Protein AF-A0A2C8F6G9-F1 (afdb_monomer)

Sequence (271 aa):
MKKKIKINEATKGAGEKVFKISFPKELKDNFKSVFKSARWNGYEKVWEVGPRSGKKAEQWREAVISTGIMEKMAAAEEADIEAAEAEKIVSELNSLVTDYDRKIADAENAKREAERLAEQMRDDKEKFKKMAAILVAAEDALAVAVAESEQAKAESAAEENKIADLFGMYVDVDAVESAIDDMINAMPNKWGKGGDKGKFDEAKSVIRAEREKLNRAGLDSWGLTDAAYANYNRPDRDIQALRRATQNTRLFDLYRVEWNADTEEYDRVYE

Secondary structure (DSSP, 8-state):
-----EEEEEEETTTEEEEEEE--GGGHHHHHHH-TT-EEETTTTEEEE-GGGHHHHHHHHHHHHHTTHHHHHHHHHHHHHHHHHHHHHHHHHHHHHHHHHHHHHHHHHHHHHHHHHHHHHHHHHHHHHHHHHHHHHHHHHHHHHHHHHHHHHHHHHHHHHHHHHHHHTTS-HHHHHHHHHHHHHHSPPTTS-S--HHHHHHHHHHHHHHHHHHHHTTEEEHHHHHHHH--TT-HHHHHHHHHHHHHSSGGG-EEEEEEETTTTEEEE---

Organism: NCBI:txid57320

Mean predicted aligned error: 13.73 Å

Solvent-accessible surface area (backbone atoms only — not comparable to full-atom values): 14750 Å² total; per-residue (Å²): 129,89,81,55,80,44,80,43,85,44,71,50,84,96,70,43,49,32,34,38,36,35,61,58,75,88,49,47,65,65,49,43,72,76,39,76,80,50,41,82,38,80,88,81,65,28,36,37,33,58,63,86,41,55,69,57,52,51,51,49,52,49,54,47,56,73,68,43,54,64,57,53,54,50,52,50,54,48,50,53,50,52,51,53,50,50,53,49,52,50,52,52,50,52,53,51,51,55,53,50,55,49,52,49,52,54,51,53,51,52,48,53,51,52,53,52,52,54,50,50,53,50,54,50,51,56,52,50,53,53,51,52,54,53,50,53,55,49,53,54,51,47,55,49,53,51,52,53,51,52,49,51,51,53,52,49,54,54,49,52,50,52,52,50,53,59,48,50,75,54,27,63,58,69,61,40,53,52,22,50,52,42,30,56,66,19,31,31,47,101,83,72,55,84,43,37,67,68,55,25,55,53,23,39,48,52,37,43,53,37,43,49,48,30,42,75,72,35,30,44,29,56,18,45,48,55,47,53,66,52,49,69,93,38,46,90,61,34,46,61,51,44,52,40,20,72,74,64,59,25,51,72,44,66,45,49,33,44,82,36,84,89,77,76,43,73,44,76,61,88,129

pLDDT: mean 89.16, std 7.98, range [45.44, 97.5]

Foldseek 3Di:
DQFAWDWDWDADPPRFIKIWIDGDPVCVVVVCVQQVPWDQDPVVRTIIGGPVCPVVSVVSRVVVVVVCVSVVVVVVVVVVVVVVVVVVVVVVVVVVVVVVVVVVVVVVVVVVVVVVVVVVVVVVVVVVVVVVVVVVVVVVVVVVVVVVVVVVVVVVVVVVVVLVVVLCVQAVPVLLLVLLVQLLQQAAPPVRPDHNVPSNVVSLVNLVVSQVSQVVVQKGFPLSVLSNPADSPCSVPNSVSSVCSPPVCSVSRMFGWDQDPVVRDTHGDDD

Structure (mmCIF, N/CA/C/O backbone):
data_AF-A0A2C8F6G9-F1
#
_entry.id   AF-A0A2C8F6G9-F1
#
loop_
_atom_site.group_PDB
_atom_site.id
_atom_site.type_symbol
_atom_site.label_atom_id
_atom_site.label_alt_id
_atom_site.label_comp_id
_atom_site.label_asym_id
_atom_site.label_entity_id
_atom_site.label_seq_id
_atom_site.pdbx_PDB_ins_code
_atom_site.Cartn_x
_atom_site.Cartn_y
_atom_site.Cartn_z
_atom_site.occupancy
_atom_site.B_iso_or_equiv
_atom_site.auth_seq_id
_atom_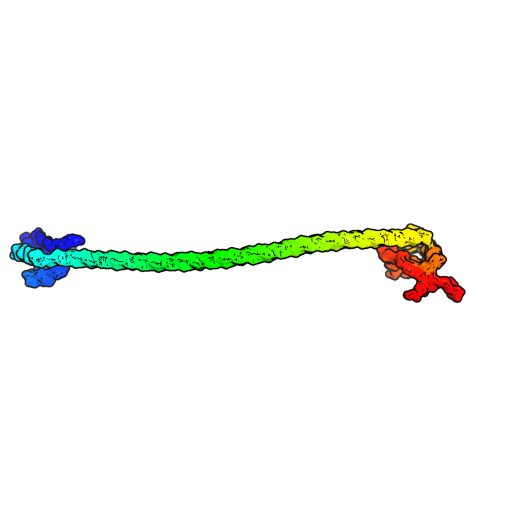site.auth_comp_id
_atom_site.auth_asym_id
_atom_site.auth_atom_id
_atom_site.pdbx_PDB_model_num
ATOM 1 N N . MET A 1 1 ? -35.828 -10.101 63.797 1.00 45.44 1 MET A N 1
ATOM 2 C CA . MET A 1 1 ? -36.175 -11.145 64.806 1.00 45.44 1 MET A CA 1
ATOM 3 C C . MET A 1 1 ? -37.213 -10.563 65.757 1.00 45.44 1 MET A C 1
ATOM 5 O O . MET A 1 1 ? -36.981 -9.468 66.239 1.00 45.44 1 MET A O 1
ATOM 9 N N . LYS A 1 2 ? -38.333 -11.241 66.059 1.00 52.44 2 LYS A N 1
ATOM 10 C CA . LYS A 1 2 ? -39.338 -10.684 66.991 1.00 52.44 2 LYS A CA 1
ATOM 11 C C . LYS A 1 2 ? -38.711 -10.470 68.376 1.00 52.44 2 LYS A C 1
ATOM 13 O O . LYS A 1 2 ? -38.484 -11.445 69.098 1.00 52.44 2 LYS A O 1
ATOM 18 N N . LYS A 1 3 ? -38.436 -9.210 68.735 1.00 67.25 3 LYS A N 1
ATOM 19 C CA . LYS A 1 3 ? -38.050 -8.795 70.087 1.00 67.25 3 LYS A CA 1
ATOM 20 C C . LYS A 1 3 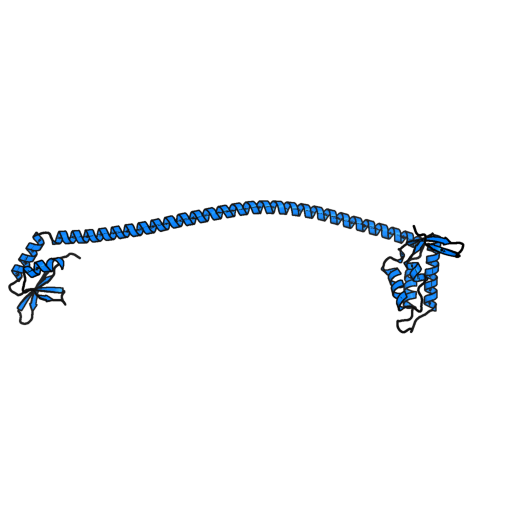? -39.181 -9.249 71.019 1.00 67.25 3 LYS A C 1
ATOM 22 O O . LYS A 1 3 ? -40.308 -8.786 70.907 1.00 67.25 3 LYS A O 1
ATOM 27 N N . LYS A 1 4 ? -38.924 -10.240 71.874 1.00 82.88 4 LYS A N 1
ATOM 28 C CA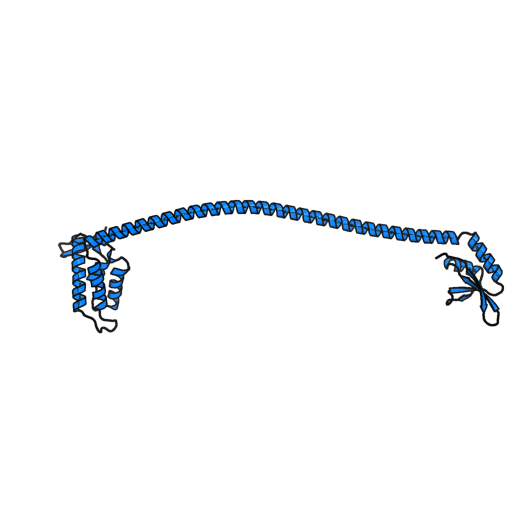 . LYS A 1 4 ? -39.897 -10.777 72.840 1.00 82.88 4 LYS A CA 1
ATOM 29 C C . LYS A 1 4 ? -39.252 -10.814 74.211 1.00 82.88 4 LYS A C 1
ATOM 31 O O . LYS A 1 4 ? -38.093 -11.206 74.326 1.00 82.88 4 LYS A O 1
ATOM 36 N N . ILE A 1 5 ? -40.021 -10.466 75.236 1.00 88.31 5 ILE A N 1
ATOM 37 C CA . ILE A 1 5 ? -39.623 -10.694 76.622 1.00 88.31 5 ILE A CA 1
ATOM 38 C C . ILE A 1 5 ? -39.898 -12.165 76.940 1.00 88.31 5 ILE A C 1
ATOM 40 O O . ILE A 1 5 ? -41.051 -12.597 76.954 1.00 88.31 5 ILE A O 1
ATOM 44 N N . LYS A 1 6 ? -38.844 -12.947 77.165 1.00 90.81 6 LYS A N 1
ATOM 45 C CA . LYS A 1 6 ? -38.934 -14.356 77.570 1.00 90.81 6 LYS A CA 1
ATOM 46 C C . LYS A 1 6 ? -38.577 -14.469 79.044 1.00 90.81 6 LYS A C 1
ATOM 48 O O . LYS A 1 6 ? -37.553 -13.929 79.449 1.00 90.81 6 LYS A O 1
ATOM 53 N N . ILE A 1 7 ? -39.398 -15.175 79.815 1.00 90.19 7 ILE A N 1
ATOM 54 C CA . ILE A 1 7 ? -39.146 -15.499 81.223 1.00 90.19 7 ILE A CA 1
ATOM 55 C C . ILE A 1 7 ? -39.177 -17.019 81.326 1.00 90.19 7 ILE A C 1
ATOM 57 O O . ILE A 1 7 ? -40.205 -17.620 81.034 1.00 90.19 7 ILE A O 1
ATOM 61 N N . ASN A 1 8 ? -38.063 -17.620 81.729 1.00 90.56 8 ASN A N 1
ATOM 62 C CA . ASN A 1 8 ? -37.945 -19.057 81.940 1.00 90.56 8 ASN A CA 1
ATOM 63 C C . ASN A 1 8 ? -37.549 -19.317 83.393 1.00 90.56 8 ASN A C 1
ATOM 65 O O . ASN A 1 8 ? -36.595 -18.720 83.894 1.00 90.56 8 ASN A O 1
ATOM 69 N N . GLU A 1 9 ? -38.259 -20.213 84.068 1.00 87.56 9 GLU A N 1
ATOM 70 C CA . GLU A 1 9 ? -37.834 -20.724 85.369 1.00 87.56 9 GLU A CA 1
ATOM 71 C C . GLU A 1 9 ? -36.719 -21.758 85.162 1.00 87.56 9 GLU A C 1
ATOM 73 O O . GLU A 1 9 ? -36.798 -22.616 84.285 1.00 87.56 9 GLU A O 1
ATOM 78 N N . ALA A 1 10 ? -35.657 -21.652 85.949 1.00 85.56 10 ALA A N 1
ATOM 79 C CA . ALA A 1 10 ? -34.534 -22.573 85.952 1.00 85.56 10 ALA A CA 1
ATOM 80 C C . ALA A 1 10 ? -34.107 -22.860 87.394 1.00 85.56 10 ALA A C 1
ATOM 82 O O . ALA A 1 10 ? -34.435 -22.121 88.319 1.00 85.56 10 ALA A O 1
ATOM 83 N N . THR A 1 11 ? -33.341 -23.922 87.595 1.00 80.31 11 THR A N 1
ATOM 84 C CA . THR A 1 11 ? -32.750 -24.271 88.891 1.00 80.31 11 THR A CA 1
ATOM 85 C C . THR A 1 11 ? -31.239 -24.096 88.833 1.00 80.31 11 THR A C 1
ATOM 87 O O . THR A 1 11 ? -30.593 -24.458 87.849 1.00 80.31 11 THR A O 1
ATOM 90 N N . LYS A 1 12 ? -30.665 -23.504 89.883 1.00 72.00 12 LYS A N 1
ATOM 91 C CA . LYS A 1 12 ? -29.232 -23.232 90.012 1.00 72.00 12 LYS A CA 1
ATOM 92 C C . LYS A 1 12 ? -28.690 -23.949 91.249 1.00 72.00 12 LYS A C 1
ATOM 94 O O . LYS A 1 12 ? -29.192 -23.745 92.350 1.00 72.00 12 LYS A O 1
ATOM 99 N N . GLY A 1 13 ? -27.657 -24.777 91.077 1.00 72.00 13 GLY A N 1
ATOM 100 C CA . GLY A 1 13 ? -26.986 -25.462 92.190 1.00 72.00 13 GLY A CA 1
ATOM 101 C C . GLY A 1 13 ? -27.928 -26.339 93.026 1.00 72.00 13 GLY A C 1
ATOM 102 O O . GLY A 1 13 ? -28.688 -27.120 92.463 1.00 72.00 13 GLY A O 1
ATOM 103 N N . ALA A 1 14 ? -27.876 -26.203 94.358 1.00 59.12 14 ALA A N 1
ATOM 104 C CA . ALA A 1 14 ? -28.568 -27.013 95.375 1.00 59.12 14 ALA A CA 1
ATOM 105 C C . ALA A 1 14 ? -30.117 -26.890 95.397 1.00 59.12 14 ALA A C 1
ATOM 107 O O . ALA A 1 14 ? -30.731 -26.870 96.460 1.00 59.12 14 ALA A O 1
ATOM 108 N N . GLY A 1 15 ? -30.759 -26.788 94.230 1.00 70.81 15 GLY A N 1
ATOM 109 C CA . GLY A 1 15 ? -32.213 -26.706 94.076 1.00 70.81 15 GLY A CA 1
ATOM 110 C C . GLY A 1 15 ? -32.795 -25.292 94.161 1.00 70.81 15 GLY A C 1
ATOM 111 O O . GLY A 1 15 ? -34.015 -25.147 94.228 1.00 70.81 15 GLY A O 1
ATOM 112 N N . GLU A 1 16 ? -31.971 -24.239 94.141 1.00 76.88 16 GLU A N 1
ATOM 113 C CA . GLU A 1 16 ? -32.469 -22.864 94.225 1.00 76.88 16 GLU A CA 1
ATOM 114 C C . GLU A 1 16 ? -33.095 -22.429 92.891 1.00 76.88 16 GLU A C 1
ATOM 116 O O . GLU A 1 16 ? -32.467 -22.490 91.831 1.00 76.88 16 GLU A O 1
ATOM 121 N N . LYS A 1 17 ? -34.362 -22.001 92.932 1.00 83.44 17 LYS A N 1
ATOM 122 C CA . LYS A 1 17 ? -35.095 -21.514 91.756 1.00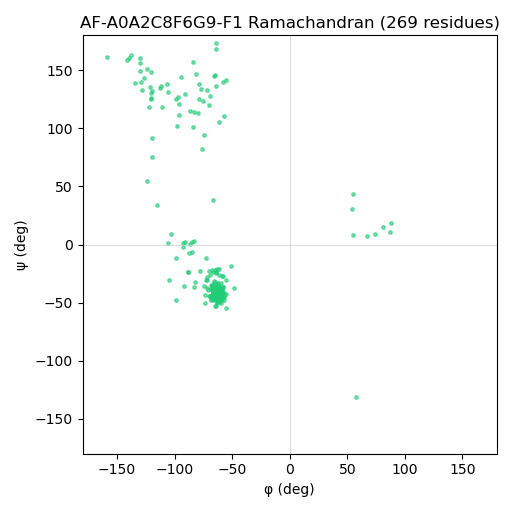 83.44 17 LYS A CA 1
ATOM 123 C C . LYS A 1 17 ? -34.571 -20.140 91.325 1.00 83.44 17 LYS A C 1
ATOM 125 O O . LYS A 1 17 ? -34.431 -19.236 92.143 1.00 83.44 17 LYS A O 1
ATOM 130 N N . VAL A 1 18 ? -34.323 -19.953 90.036 1.00 88.56 18 VAL A N 1
ATOM 131 C CA . VAL A 1 18 ? -33.855 -18.702 89.426 1.00 88.56 18 VAL A CA 1
ATOM 132 C C . VAL A 1 18 ? -34.681 -18.434 88.174 1.00 88.56 18 VAL A C 1
ATOM 134 O O . VAL A 1 18 ? -34.953 -19.346 87.399 1.00 88.56 18 VAL A O 1
ATOM 137 N N . PHE A 1 19 ? -35.065 -17.181 87.940 1.00 92.00 19 PHE A N 1
ATOM 138 C CA . PHE A 1 19 ? -35.758 -16.802 86.709 1.00 92.00 19 PHE A CA 1
ATOM 139 C C . PHE A 1 19 ? -34.772 -16.185 85.721 1.00 92.00 19 PHE A C 1
ATOM 141 O O . PHE A 1 19 ? -34.083 -15.216 86.046 1.00 92.00 19 PHE A O 1
ATOM 148 N N . LYS A 1 20 ? -34.721 -16.748 84.514 1.00 93.19 20 LYS A N 1
ATOM 149 C CA . LYS A 1 20 ? -33.919 -16.287 83.379 1.00 93.19 20 LYS A CA 1
ATOM 150 C C . LYS A 1 20 ? -34.786 -15.424 82.473 1.00 93.19 20 LYS A C 1
ATOM 152 O O . LYS A 1 20 ? -35.802 -15.890 81.960 1.00 93.19 20 LYS A O 1
ATOM 157 N N . ILE A 1 21 ? -34.387 -14.174 82.274 1.00 93.31 21 ILE A N 1
ATOM 158 C CA . ILE A 1 21 ? -35.161 -13.171 81.545 1.00 93.31 21 ILE A CA 1
ATOM 159 C C . ILE A 1 21 ? -34.348 -12.668 80.350 1.00 93.31 21 ILE A C 1
ATOM 161 O O . ILE A 1 21 ? -33.215 -12.213 80.502 1.00 93.31 21 ILE A O 1
ATOM 165 N N . SER A 1 22 ? -34.926 -12.739 79.154 1.00 92.38 22 SER A N 1
ATOM 166 C CA . SER A 1 22 ? -34.344 -12.218 77.912 1.00 92.38 22 SER A CA 1
ATOM 167 C C . SER A 1 22 ? -35.267 -11.163 77.316 1.00 92.38 22 SER A C 1
ATOM 169 O O . SER A 1 22 ? -36.473 -11.386 77.240 1.00 92.38 22 SER A O 1
ATOM 171 N N . PHE A 1 23 ? -34.721 -10.013 76.926 1.00 90.94 23 PHE A N 1
ATOM 172 C CA . PHE A 1 23 ? -35.467 -8.864 76.408 1.00 90.94 23 PHE A CA 1
ATOM 173 C C . PHE A 1 23 ? -34.534 -7.955 75.577 1.00 90.94 23 PHE A C 1
ATOM 175 O O . PHE A 1 23 ? -33.311 -8.068 75.716 1.00 90.94 23 PHE A O 1
ATOM 182 N N . PRO A 1 24 ? -35.067 -7.075 74.705 1.00 89.62 24 PRO A N 1
ATOM 183 C CA . PRO A 1 24 ? -34.249 -6.134 73.930 1.00 89.62 24 PRO A CA 1
ATOM 184 C C . PRO A 1 24 ? -33.383 -5.207 74.801 1.00 89.62 24 PRO A C 1
ATOM 186 O O . PRO A 1 24 ? -33.817 -4.723 75.845 1.00 89.62 24 PRO A O 1
ATOM 189 N N . LYS A 1 25 ? -32.136 -4.963 74.377 1.00 88.62 25 LYS A N 1
ATOM 190 C CA . LYS A 1 25 ? -31.086 -4.265 75.150 1.00 88.62 25 LYS A CA 1
ATOM 191 C C . LYS A 1 25 ? -31.517 -2.876 75.633 1.00 88.62 25 LYS A C 1
ATOM 193 O O . LYS A 1 25 ? -31.080 -2.437 76.692 1.00 88.62 25 LYS A O 1
ATOM 198 N N . GLU A 1 26 ? -32.374 -2.214 74.879 1.00 87.81 26 GLU A N 1
ATOM 199 C CA . GLU A 1 26 ? -32.914 -0.879 75.109 1.00 87.81 26 GLU A CA 1
ATOM 200 C C . GLU A 1 26 ? -33.767 -0.819 76.393 1.00 87.81 26 GLU A C 1
ATOM 202 O O . GLU A 1 26 ? -33.848 0.220 77.039 1.00 87.81 26 GLU A O 1
ATOM 207 N N . LEU A 1 27 ? -34.320 -1.954 76.844 1.00 91.19 27 LEU A N 1
ATOM 208 C CA . LEU A 1 27 ? -35.062 -2.057 78.107 1.00 91.19 27 LEU A CA 1
ATOM 209 C C . LEU A 1 27 ? -34.168 -2.334 79.326 1.00 91.19 27 LEU A C 1
ATOM 211 O O . LEU A 1 27 ? -34.676 -2.465 80.439 1.00 91.19 27 LEU A O 1
ATOM 215 N N . LYS A 1 28 ? -32.845 -2.450 79.155 1.00 91.62 28 LYS A N 1
ATOM 216 C CA . LYS A 1 28 ? -31.903 -2.837 80.223 1.00 91.62 28 LYS A CA 1
ATOM 217 C C . LYS A 1 28 ? -31.968 -1.926 81.441 1.00 91.62 28 LYS A C 1
ATOM 219 O O . LYS A 1 28 ? -31.965 -2.433 82.561 1.00 91.62 28 LYS A O 1
ATOM 224 N N . ASP A 1 29 ? -32.019 -0.616 81.241 1.00 91.50 29 ASP A N 1
ATOM 225 C CA . ASP A 1 29 ? -31.984 0.336 82.354 1.00 91.50 29 ASP A CA 1
ATOM 226 C C . ASP A 1 29 ? -33.326 0.372 83.096 1.00 91.50 29 ASP A C 1
ATOM 228 O O . ASP A 1 29 ? -33.353 0.390 84.328 1.00 91.50 29 ASP A O 1
ATOM 232 N N . ASN A 1 30 ? -34.436 0.232 82.361 1.00 91.69 30 ASN A N 1
ATOM 233 C CA . ASN A 1 30 ? -35.765 0.023 82.935 1.00 91.69 30 ASN A CA 1
ATOM 234 C C . ASN A 1 30 ? -35.846 -1.298 83.725 1.00 91.69 30 ASN A C 1
ATOM 236 O O . ASN A 1 30 ? -36.350 -1.334 84.841 1.00 91.69 30 ASN A O 1
ATOM 240 N N . PHE A 1 31 ? -35.286 -2.384 83.194 1.00 93.69 31 PHE A N 1
ATOM 241 C CA . PHE A 1 31 ? -35.241 -3.670 83.882 1.00 93.69 31 PHE A CA 1
ATOM 242 C C . PHE A 1 31 ? -34.393 -3.610 85.164 1.00 93.69 31 PHE A C 1
ATOM 244 O O . PHE A 1 31 ? -34.811 -4.085 86.223 1.00 93.69 31 PHE A O 1
ATOM 251 N N . LYS A 1 32 ? -33.210 -2.984 85.106 1.00 92.75 32 LYS A N 1
ATOM 252 C CA . LYS A 1 32 ? -32.312 -2.836 86.262 1.00 92.75 32 LYS A CA 1
ATOM 253 C C . LYS A 1 32 ? -32.876 -1.949 87.367 1.00 92.75 32 LYS A C 1
ATOM 255 O O . LYS A 1 32 ? -32.572 -2.191 88.535 1.00 92.75 32 LYS A O 1
ATOM 260 N N . SER A 1 33 ? -33.687 -0.945 87.031 1.00 92.44 33 SER A N 1
ATOM 261 C CA . SER A 1 33 ? -34.333 -0.103 88.043 1.00 92.44 33 SER A CA 1
ATOM 262 C C . SER A 1 33 ? -35.359 -0.897 88.866 1.00 92.44 33 SER A C 1
ATOM 264 O O . SER A 1 33 ? -35.469 -0.698 90.079 1.00 92.44 33 SER A O 1
ATOM 266 N N . VAL A 1 34 ? -36.033 -1.870 88.241 1.00 92.62 34 VAL A N 1
ATOM 267 C CA . VAL A 1 34 ? -37.024 -2.753 88.878 1.00 92.62 34 VAL A CA 1
ATOM 268 C C . VAL A 1 34 ? -36.368 -3.936 89.608 1.00 92.62 34 VAL A C 1
ATOM 270 O O . VAL A 1 34 ? -36.818 -4.317 90.699 1.00 92.62 34 VAL A O 1
ATOM 273 N N . PHE A 1 35 ? -35.284 -4.494 89.059 1.00 94.50 35 PHE A N 1
ATOM 274 C CA . PHE A 1 35 ? -34.560 -5.653 89.598 1.00 94.50 35 PHE A CA 1
ATOM 275 C C . PHE A 1 35 ? -33.100 -5.320 89.931 1.00 94.50 35 PHE A C 1
ATOM 277 O O . PHE A 1 35 ? -32.170 -5.750 89.250 1.00 94.50 35 PHE A O 1
ATOM 284 N N . LYS A 1 36 ? -32.881 -4.608 91.042 1.00 92.50 36 LYS A N 1
ATOM 285 C CA . LYS A 1 36 ? -31.536 -4.196 91.498 1.00 92.50 36 LYS A CA 1
ATOM 286 C C . LYS A 1 36 ? -30.571 -5.363 91.758 1.00 92.50 36 LYS A C 1
ATOM 288 O O . LYS A 1 36 ? -29.364 -5.190 91.651 1.00 92.50 36 LYS A O 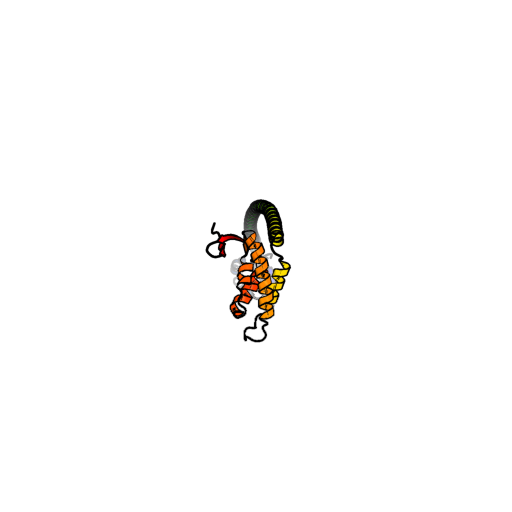1
ATOM 293 N N . SER A 1 37 ? -31.095 -6.541 92.101 1.00 91.31 37 SER A N 1
ATOM 294 C CA . SER A 1 37 ? -30.311 -7.758 92.354 1.00 91.31 37 SER A CA 1
ATOM 295 C C . SER A 1 37 ? -30.096 -8.630 91.112 1.00 91.31 37 SER A C 1
ATOM 297 O O . SER A 1 37 ? -29.496 -9.701 91.229 1.00 91.31 37 SER A O 1
ATOM 299 N N . ALA A 1 38 ? -30.578 -8.208 89.936 1.00 93.75 38 ALA A N 1
ATOM 300 C CA . ALA A 1 38 ? -30.428 -8.976 88.708 1.00 93.75 38 ALA A CA 1
ATOM 301 C C . ALA A 1 38 ? -28.954 -9.109 88.304 1.00 93.75 38 ALA A C 1
ATOM 303 O O . ALA A 1 38 ? -28.202 -8.130 88.305 1.00 93.75 38 ALA A O 1
ATOM 304 N N . ARG A 1 39 ? -28.545 -10.313 87.899 1.00 92.88 39 ARG A N 1
ATOM 305 C CA . ARG A 1 39 ? -27.186 -10.598 87.417 1.00 92.88 39 ARG A CA 1
ATOM 306 C C . ARG A 1 39 ? -27.221 -10.944 85.934 1.00 92.88 39 ARG A C 1
ATOM 308 O O . ARG A 1 39 ? -28.070 -11.711 85.499 1.00 92.88 39 ARG A O 1
ATOM 315 N N . TRP A 1 40 ? -26.310 -10.373 85.152 1.00 95.38 40 TRP A N 1
ATOM 316 C CA . TRP A 1 40 ? -26.175 -10.713 83.736 1.00 95.38 40 TRP A CA 1
ATOM 317 C C . TRP A 1 40 ? -25.414 -12.030 83.584 1.00 95.38 40 TRP A C 1
ATOM 319 O O . TRP A 1 40 ? -24.291 -12.149 84.073 1.00 95.38 40 TRP A O 1
ATOM 329 N N . ASN A 1 41 ? -26.004 -12.995 82.883 1.00 91.81 41 ASN A N 1
ATOM 330 C CA . ASN A 1 41 ? -25.342 -14.216 82.451 1.00 91.81 41 ASN A CA 1
ATOM 331 C C . ASN A 1 41 ? -24.888 -14.037 80.994 1.00 91.81 41 ASN A C 1
ATOM 333 O O . ASN A 1 41 ? -25.690 -14.111 80.062 1.00 91.81 41 ASN A O 1
ATOM 337 N N . GLY A 1 42 ? -23.593 -13.773 80.802 1.00 89.50 42 GLY A N 1
ATOM 338 C CA . GLY A 1 42 ? -23.015 -13.517 79.480 1.00 89.50 42 GLY A CA 1
ATOM 339 C C . GLY A 1 42 ? -22.956 -14.739 78.562 1.00 89.50 42 GLY A C 1
ATOM 340 O O . GLY A 1 42 ? -22.946 -14.560 77.347 1.00 89.50 42 GLY A O 1
ATOM 341 N N . TYR A 1 43 ? -22.963 -15.952 79.124 1.00 89.44 43 TYR A N 1
ATOM 342 C CA . TYR A 1 43 ? -22.931 -17.197 78.353 1.00 89.44 43 TYR A CA 1
ATOM 343 C C . TYR A 1 43 ? -24.283 -17.459 77.683 1.00 89.44 43 TYR A C 1
ATOM 345 O O . TYR A 1 43 ? -24.363 -17.639 76.472 1.00 89.44 43 TYR A O 1
ATOM 353 N N . GLU A 1 44 ? -25.365 -17.385 78.459 1.00 87.56 44 GLU A N 1
ATOM 354 C CA . GLU A 1 44 ? -26.725 -17.606 77.951 1.00 87.56 44 GLU A CA 1
ATOM 355 C C . GLU A 1 44 ? -27.380 -16.336 77.383 1.00 87.56 44 GLU A C 1
ATOM 357 O O . GLU A 1 44 ? -28.459 -16.402 76.796 1.00 87.56 44 GLU A O 1
ATOM 362 N N . LYS A 1 45 ? -26.739 -15.172 77.548 1.00 90.88 45 LYS A N 1
ATOM 363 C CA . LYS A 1 45 ? -27.265 -13.848 77.177 1.00 90.88 45 LYS A CA 1
ATOM 364 C C . LYS A 1 45 ? -28.632 -13.549 77.818 1.00 90.88 45 LYS A C 1
ATOM 366 O O . LYS A 1 45 ? -29.536 -13.015 77.171 1.00 90.88 45 LYS A O 1
ATOM 371 N N . VAL A 1 46 ? -28.775 -13.872 79.105 1.00 93.00 46 VAL A N 1
ATOM 372 C CA . VAL A 1 46 ? -29.997 -13.645 79.899 1.00 93.00 46 VAL A CA 1
ATOM 373 C C . VAL A 1 46 ? -29.694 -12.939 81.218 1.00 93.00 46 VAL A C 1
ATOM 375 O O . VAL A 1 46 ? -28.591 -13.021 81.754 1.00 93.00 46 VAL A O 1
ATOM 378 N N . TRP A 1 47 ? -30.691 -12.254 81.768 1.00 94.81 47 TRP A N 1
ATOM 379 C CA . TRP A 1 47 ? -30.658 -11.724 83.127 1.00 94.81 47 TRP A CA 1
ATOM 380 C C . TRP A 1 47 ? -31.238 -12.740 84.108 1.00 94.81 47 TRP A C 1
ATOM 382 O O . TRP A 1 47 ? -32.342 -13.235 83.909 1.00 94.81 47 TRP A O 1
ATOM 392 N N . GLU A 1 48 ? -30.515 -13.028 85.182 1.00 94.00 48 GLU A N 1
ATOM 393 C CA . GLU A 1 48 ? -30.956 -13.897 86.271 1.00 94.00 48 GLU A CA 1
ATOM 394 C C . GLU A 1 48 ? -31.508 -13.056 87.423 1.00 94.00 48 GLU A C 1
ATOM 396 O O . GLU A 1 48 ? -30.826 -12.158 87.927 1.00 94.00 48 GLU A O 1
ATOM 401 N N . VAL A 1 49 ? -32.727 -13.362 87.868 1.00 93.38 49 VAL A N 1
ATOM 402 C CA . VAL A 1 49 ? -33.333 -12.780 89.074 1.00 93.38 49 VAL A CA 1
ATOM 403 C C . VAL A 1 49 ? -33.682 -13.873 90.081 1.00 93.38 49 VAL A C 1
ATOM 405 O O . VAL A 1 49 ? -33.989 -15.007 89.714 1.00 93.38 49 VAL A O 1
ATOM 408 N N . GLY A 1 50 ? -33.610 -13.529 91.368 1.00 90.50 50 GLY A N 1
ATOM 409 C CA . GLY A 1 50 ? -33.766 -14.495 92.457 1.00 90.50 50 GLY A CA 1
ATOM 410 C C . GLY A 1 50 ? -35.153 -15.161 92.542 1.00 90.50 50 GLY A C 1
ATOM 411 O O . GLY A 1 50 ? -36.121 -14.675 91.950 1.00 90.50 50 GLY A O 1
ATOM 412 N N . PRO A 1 51 ? -35.280 -16.227 93.354 1.00 85.81 51 PRO A N 1
ATOM 413 C CA . PRO A 1 51 ? -36.463 -17.099 93.431 1.00 85.81 51 PRO A CA 1
ATOM 414 C C . PRO A 1 51 ? -37.769 -16.381 93.790 1.00 85.81 51 PRO A C 1
ATOM 416 O O . PRO A 1 51 ? -38.852 -16.822 93.422 1.00 85.81 51 PRO A O 1
ATOM 419 N N . ARG A 1 52 ? -37.694 -15.259 94.514 1.00 86.75 52 ARG A N 1
ATOM 420 C CA . ARG A 1 52 ? -38.877 -14.487 94.936 1.00 86.75 52 ARG A CA 1
ATOM 421 C C . ARG A 1 52 ? -39.367 -13.488 93.880 1.00 86.75 52 ARG A C 1
ATOM 423 O O . ARG A 1 52 ? -40.407 -12.867 94.069 1.00 86.75 52 ARG A O 1
ATOM 430 N N . SER A 1 53 ? -38.635 -13.325 92.778 1.00 89.31 53 SER A N 1
ATOM 431 C CA . SER A 1 53 ? -38.883 -12.278 91.780 1.00 89.31 53 SER A CA 1
ATOM 432 C C . SER A 1 53 ? -39.782 -12.709 90.619 1.00 89.31 53 SER A C 1
ATOM 434 O O . SER A 1 53 ? -40.094 -11.864 89.788 1.00 89.31 53 SER A O 1
ATOM 436 N N . GLY A 1 54 ? -40.228 -13.970 90.556 1.00 86.44 54 GLY A N 1
ATOM 437 C CA . GLY A 1 54 ? -41.018 -14.503 89.433 1.00 86.44 54 GLY A CA 1
ATOM 438 C C . GLY A 1 54 ? -42.282 -13.695 89.128 1.00 86.44 54 GLY A C 1
ATOM 439 O O . GLY A 1 54 ? -42.421 -13.163 88.032 1.00 86.44 54 GLY A O 1
ATOM 440 N N . LYS A 1 55 ? -43.150 -13.486 90.130 1.00 88.94 55 LYS A N 1
ATOM 441 C CA . LYS A 1 55 ? -44.370 -12.665 89.971 1.00 88.94 55 LYS A CA 1
ATOM 442 C C . LYS A 1 55 ? -44.058 -11.230 89.545 1.00 88.94 55 LYS A C 1
ATOM 444 O O . LYS A 1 55 ? -44.743 -10.662 88.704 1.00 88.94 55 LYS A O 1
ATOM 449 N N . LYS A 1 56 ? -42.994 -10.648 90.102 1.00 89.19 56 LYS A N 1
ATOM 450 C CA . LYS A 1 56 ? -42.554 -9.293 89.757 1.00 89.19 56 LYS A CA 1
ATOM 451 C C . LYS A 1 56 ? -42.035 -9.228 88.314 1.00 89.19 56 LYS A C 1
ATOM 453 O O . LYS A 1 56 ? -42.232 -8.218 87.650 1.00 89.19 56 LYS A O 1
ATOM 458 N N . ALA A 1 57 ? -41.377 -10.283 87.826 1.00 89.31 57 ALA A N 1
ATOM 459 C CA . ALA A 1 57 ? -40.895 -10.391 86.449 1.00 89.31 57 ALA A CA 1
ATOM 460 C C . ALA A 1 57 ? -42.051 -10.461 85.449 1.00 89.31 57 ALA A C 1
ATOM 462 O O . ALA A 1 57 ? -41.995 -9.801 84.414 1.00 89.31 57 ALA A O 1
ATOM 463 N N . GLU A 1 58 ? -43.114 -11.195 85.780 1.00 90.19 58 GLU A N 1
ATOM 464 C CA . GLU A 1 58 ? -44.336 -11.221 84.972 1.00 90.19 58 GLU A CA 1
ATOM 465 C C . GLU A 1 58 ? -45.050 -9.868 84.965 1.00 90.19 58 GLU A C 1
ATOM 467 O O . GLU A 1 58 ? -45.360 -9.365 83.888 1.00 90.19 58 GLU A O 1
ATOM 472 N N . GLN A 1 59 ? -45.201 -9.225 86.128 1.00 91.19 59 GLN A N 1
ATOM 473 C CA . GLN A 1 59 ? -45.765 -7.872 86.232 1.00 91.19 59 GLN A CA 1
ATOM 474 C C . GLN A 1 59 ? -44.960 -6.845 85.429 1.00 91.19 59 GLN A C 1
ATOM 476 O O . GLN A 1 59 ? -45.529 -5.995 84.752 1.00 91.19 59 GLN A O 1
ATOM 481 N N . TRP A 1 60 ? -43.628 -6.926 85.475 1.00 93.25 60 TRP A N 1
ATOM 482 C CA . TRP A 1 60 ? -42.761 -6.066 84.674 1.00 93.25 60 TRP A CA 1
ATOM 483 C C . TRP A 1 60 ? -42.938 -6.323 83.174 1.00 93.25 60 TRP A C 1
ATOM 485 O O . TRP A 1 60 ? -43.076 -5.374 82.408 1.00 93.25 60 TRP A O 1
ATOM 495 N N . ARG A 1 61 ? -42.990 -7.593 82.751 1.00 92.12 61 ARG A N 1
ATOM 496 C CA . ARG A 1 61 ? -43.263 -7.963 81.355 1.00 92.12 61 ARG A CA 1
ATOM 497 C C . ARG A 1 61 ? -44.597 -7.383 80.888 1.00 92.12 61 ARG A C 1
ATOM 499 O O . ARG A 1 61 ? -44.642 -6.798 79.814 1.00 92.12 61 ARG A O 1
ATOM 506 N N . GLU A 1 62 ? -45.657 -7.539 81.672 1.00 89.56 62 GLU A N 1
ATOM 507 C CA . GLU A 1 62 ? -46.987 -7.013 81.346 1.00 89.56 62 GLU A CA 1
ATOM 508 C C . GLU A 1 62 ? -47.001 -5.488 81.280 1.00 89.56 62 GLU A C 1
ATOM 510 O O . GLU A 1 62 ? -47.538 -4.938 80.324 1.00 89.56 62 GLU A O 1
ATOM 515 N N . ALA A 1 63 ? -46.345 -4.807 82.225 1.00 88.25 63 ALA A N 1
ATOM 516 C CA . ALA A 1 63 ? -46.214 -3.353 82.216 1.00 88.25 63 ALA A CA 1
ATOM 517 C C . ALA A 1 63 ? -45.443 -2.846 80.986 1.00 88.25 63 ALA A C 1
ATOM 519 O O . ALA A 1 63 ? -45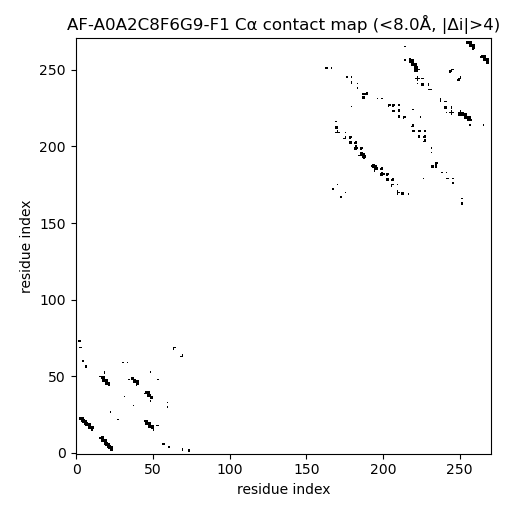.807 -1.839 80.389 1.00 88.25 63 ALA A O 1
ATOM 520 N N . VAL A 1 64 ? -44.388 -3.545 80.564 1.00 87.19 64 VAL A N 1
ATOM 521 C CA . VAL A 1 64 ? -43.651 -3.173 79.350 1.00 87.19 64 VAL A CA 1
ATOM 522 C C . VAL A 1 64 ? -44.472 -3.459 78.091 1.00 87.19 64 VAL A C 1
ATOM 524 O O . VAL A 1 64 ? -44.467 -2.648 77.168 1.00 87.19 64 VAL A O 1
ATOM 527 N N . ILE A 1 65 ? -45.214 -4.567 78.044 1.00 86.94 65 ILE A N 1
ATOM 528 C CA . ILE A 1 65 ? -46.103 -4.873 76.915 1.00 86.94 65 ILE A CA 1
ATOM 529 C C . ILE A 1 65 ? -47.225 -3.829 76.814 1.00 86.94 65 ILE A C 1
ATOM 531 O O . ILE A 1 65 ? -47.465 -3.311 75.727 1.00 86.94 65 ILE A O 1
ATOM 535 N N . SER A 1 66 ? -47.859 -3.456 77.930 1.00 86.06 66 SER A N 1
ATOM 536 C CA . SER A 1 66 ? -48.991 -2.517 77.940 1.00 86.06 66 SER A CA 1
ATOM 537 C C . SER A 1 66 ? -48.619 -1.091 77.529 1.00 86.06 66 SER A C 1
ATOM 539 O O . SER A 1 66 ? -49.468 -0.356 77.035 1.00 86.06 66 SER A O 1
ATOM 541 N N . THR A 1 67 ? -47.349 -0.698 77.668 1.00 86.19 67 THR A N 1
ATOM 542 C CA . THR A 1 67 ? -46.862 0.609 77.188 1.00 86.19 67 THR A CA 1
ATOM 543 C C . THR A 1 67 ? -46.739 0.709 75.663 1.00 86.19 67 THR A C 1
ATOM 545 O O . THR A 1 67 ? -46.497 1.801 75.145 1.00 86.19 67 THR A O 1
ATOM 548 N N . GLY A 1 68 ? -46.835 -0.409 74.931 1.00 84.38 68 GLY A N 1
ATOM 549 C CA . GLY A 1 68 ? -46.642 -0.448 73.477 1.00 84.38 68 GLY A CA 1
ATOM 550 C C . GLY A 1 68 ? -45.204 -0.157 73.022 1.00 84.38 68 GLY A C 1
ATOM 551 O O . GLY A 1 68 ? -44.944 -0.035 71.826 1.00 84.38 68 GLY A O 1
ATOM 552 N N . ILE A 1 69 ? -44.236 -0.054 73.946 1.00 81.81 69 ILE A N 1
ATOM 553 C CA . ILE A 1 69 ? -42.827 0.240 73.625 1.00 81.81 69 ILE A CA 1
ATOM 554 C C . ILE A 1 69 ? -42.247 -0.818 72.675 1.00 81.81 69 ILE A C 1
ATOM 556 O O . ILE A 1 69 ? -41.505 -0.481 71.759 1.00 81.81 69 ILE A O 1
ATOM 560 N N . MET A 1 70 ? -42.631 -2.085 72.842 1.00 81.00 70 MET A N 1
ATOM 561 C CA . MET A 1 70 ? -42.176 -3.182 71.981 1.00 81.00 70 MET A CA 1
ATOM 562 C C . MET A 1 70 ? -42.635 -3.032 70.523 1.00 81.00 70 MET A C 1
ATOM 564 O O . MET A 1 70 ? -41.873 -3.356 69.616 1.00 81.00 70 MET A O 1
ATOM 568 N N . GLU A 1 71 ? -43.852 -2.532 70.296 1.00 83.94 71 GLU A N 1
ATOM 569 C CA . GLU A 1 71 ? -44.404 -2.293 68.955 1.00 83.94 71 GLU A CA 1
ATOM 570 C C . GLU A 1 71 ? -43.744 -1.076 68.309 1.00 83.94 71 GLU A C 1
ATOM 572 O O . GLU A 1 71 ? -43.309 -1.149 67.165 1.00 83.94 71 GLU A O 1
ATOM 577 N N . LYS A 1 72 ? -43.557 0.008 69.073 1.00 83.50 72 LYS A N 1
ATOM 578 C CA . LYS A 1 72 ? -42.839 1.206 68.607 1.00 83.50 72 LYS A CA 1
ATOM 579 C C . LYS A 1 72 ? -41.392 0.906 68.222 1.00 83.50 72 LYS A C 1
ATOM 581 O O . LYS A 1 72 ? -40.909 1.422 67.224 1.00 83.50 72 LYS A O 1
ATOM 586 N N . MET A 1 73 ? -40.706 0.061 68.991 1.00 81.75 73 MET A N 1
ATOM 587 C CA . MET A 1 73 ? -39.341 -0.364 68.675 1.00 81.75 73 MET A CA 1
ATOM 588 C C . MET A 1 73 ? -39.269 -1.254 67.433 1.00 81.75 73 MET A C 1
ATOM 590 O O . MET A 1 73 ? -38.281 -1.186 66.712 1.00 81.75 73 MET A O 1
ATOM 594 N N . ALA A 1 74 ? -40.275 -2.102 67.204 1.00 83.75 74 ALA A N 1
ATOM 595 C CA . ALA A 1 74 ? -40.347 -2.915 65.994 1.00 83.75 74 ALA A CA 1
ATOM 596 C C . ALA A 1 74 ? -40.616 -2.043 64.759 1.00 83.75 74 ALA A C 1
ATOM 598 O O . ALA A 1 74 ? -39.918 -2.193 63.766 1.00 83.75 74 ALA A O 1
ATOM 599 N N . ALA A 1 75 ? -41.550 -1.093 64.858 1.00 84.31 75 ALA A N 1
ATOM 600 C CA . ALA A 1 75 ? -41.856 -0.151 63.784 1.00 84.31 75 ALA A CA 1
ATOM 601 C C . ALA A 1 75 ? -40.673 0.775 63.450 1.00 84.31 75 ALA A C 1
ATOM 603 O O . ALA A 1 75 ? -40.433 1.058 62.285 1.00 84.31 75 ALA A O 1
ATOM 604 N N . ALA A 1 76 ? -39.912 1.224 64.456 1.00 84.31 76 ALA A N 1
ATOM 605 C CA . ALA A 1 76 ? -38.703 2.018 64.229 1.00 84.31 76 ALA A CA 1
ATOM 606 C C . ALA A 1 76 ? -37.608 1.212 63.508 1.00 84.31 76 ALA A C 1
ATOM 608 O O . ALA A 1 76 ? -37.004 1.713 62.572 1.00 84.31 76 ALA A O 1
ATOM 609 N N . GLU A 1 77 ? -37.389 -0.048 63.901 1.00 84.75 77 GLU A N 1
ATOM 610 C CA . GLU A 1 77 ? -36.417 -0.928 63.233 1.00 84.75 77 GLU A CA 1
ATOM 611 C C . GLU A 1 77 ? -36.833 -1.246 61.788 1.00 84.75 77 GLU A C 1
ATOM 613 O O . GLU A 1 77 ? -35.982 -1.320 60.912 1.00 84.75 77 GLU A O 1
ATOM 618 N N . GLU A 1 78 ? -38.131 -1.405 61.524 1.00 86.00 78 GLU A N 1
ATOM 619 C CA . GLU A 1 78 ? -38.661 -1.602 60.170 1.00 86.00 78 GLU A CA 1
ATOM 620 C C . GLU A 1 78 ? -38.498 -0.342 59.307 1.00 86.00 78 GLU A C 1
ATOM 622 O O . GLU A 1 78 ? -37.992 -0.440 58.194 1.00 86.00 78 GLU A O 1
ATOM 627 N N . ALA A 1 79 ? -38.791 0.842 59.853 1.00 87.25 79 ALA A N 1
ATOM 628 C CA . ALA A 1 79 ? -38.554 2.115 59.171 1.00 87.25 79 ALA A CA 1
ATOM 629 C C . ALA A 1 79 ? -37.062 2.358 58.865 1.00 87.25 79 ALA A C 1
ATOM 631 O O . ALA A 1 79 ? -36.735 2.856 57.790 1.00 87.25 79 ALA A O 1
ATOM 632 N N . ASP A 1 80 ? -36.154 1.981 59.772 1.00 88.50 80 ASP A N 1
ATOM 633 C CA . ASP A 1 80 ? -34.706 2.072 59.541 1.00 88.50 80 ASP A CA 1
ATOM 634 C C . ASP A 1 80 ? -34.252 1.128 58.410 1.00 88.50 80 ASP A C 1
ATOM 636 O O . ASP A 1 80 ? -33.399 1.493 57.598 1.00 88.50 80 ASP A O 1
ATOM 640 N N . ILE A 1 81 ? -34.825 -0.082 58.333 1.00 90.12 81 ILE A N 1
ATOM 641 C CA . ILE A 1 81 ? -34.546 -1.040 57.250 1.00 90.12 81 ILE A CA 1
ATOM 642 C C . ILE A 1 81 ? -35.072 -0.504 55.914 1.00 90.12 81 ILE A C 1
ATOM 644 O O . ILE A 1 81 ? -34.325 -0.494 54.938 1.00 90.12 81 ILE A O 1
ATOM 648 N N . GLU A 1 82 ? -36.314 -0.017 55.870 1.00 91.69 82 GLU A N 1
ATOM 649 C CA . GLU A 1 82 ? -36.908 0.573 54.663 1.00 91.69 82 GLU A CA 1
ATOM 650 C C . GLU A 1 82 ? -36.121 1.799 54.180 1.00 91.69 82 GLU A C 1
ATOM 652 O O . GLU A 1 82 ? -35.868 1.942 52.984 1.00 91.69 82 GLU A O 1
ATOM 657 N N . ALA A 1 83 ? -35.677 2.664 55.098 1.00 92.50 83 ALA A N 1
ATOM 658 C CA . ALA A 1 83 ? -34.842 3.815 54.767 1.00 92.50 83 ALA A CA 1
ATOM 659 C C . ALA A 1 83 ? -33.491 3.386 54.174 1.00 92.50 83 ALA A C 1
ATOM 661 O O . ALA A 1 83 ? -33.068 3.932 53.155 1.00 92.50 83 ALA A O 1
ATOM 662 N N . ALA A 1 84 ? -32.841 2.373 54.754 1.00 92.62 84 ALA A N 1
ATOM 663 C CA . ALA A 1 84 ? -31.586 1.836 54.232 1.00 92.62 84 ALA A CA 1
ATOM 664 C C . ALA A 1 84 ? -31.758 1.177 52.849 1.00 92.62 84 ALA A C 1
ATOM 666 O O . ALA A 1 84 ? -30.895 1.317 51.978 1.00 92.62 84 ALA A O 1
ATOM 667 N N . GLU A 1 85 ? -32.871 0.475 52.615 1.00 93.75 85 GLU A N 1
ATOM 668 C CA . GLU A 1 85 ? -33.204 -0.080 51.299 1.00 93.75 85 GLU A CA 1
ATOM 669 C C . GLU A 1 85 ? -33.476 1.024 50.270 1.00 93.75 85 GLU A C 1
ATOM 671 O O . GLU A 1 85 ? -32.971 0.952 49.148 1.00 93.75 85 GLU A O 1
ATOM 676 N N . ALA A 1 86 ? -34.196 2.082 50.652 1.00 93.25 86 ALA A N 1
ATOM 677 C CA . ALA A 1 86 ? -34.439 3.236 49.794 1.00 93.25 86 ALA A CA 1
ATOM 678 C C . ALA A 1 86 ? -33.134 3.960 49.422 1.00 93.25 86 ALA A C 1
ATOM 680 O O . ALA A 1 86 ? -32.914 4.255 48.247 1.00 93.25 86 ALA A O 1
ATOM 681 N N . GLU A 1 87 ? -32.234 4.192 50.384 1.00 95.06 87 GLU A N 1
ATOM 682 C CA . GLU A 1 87 ? -30.908 4.768 50.121 1.00 95.06 87 GLU A CA 1
ATOM 683 C C . GLU A 1 87 ? -30.091 3.902 49.160 1.00 95.06 87 GLU A C 1
ATOM 685 O O . GLU A 1 87 ? -29.451 4.418 48.237 1.00 95.06 87 GLU A O 1
ATOM 690 N N . LYS A 1 88 ? -30.148 2.576 49.328 1.00 95.56 88 LYS A N 1
ATOM 691 C CA . LYS A 1 88 ? -29.479 1.638 48.427 1.00 95.56 88 LYS A CA 1
ATOM 692 C C . LYS A 1 88 ? -30.031 1.738 47.003 1.00 95.56 88 LYS A C 1
ATOM 694 O O . LYS A 1 88 ? -29.245 1.850 46.066 1.00 95.56 88 LYS A O 1
ATOM 699 N N . ILE A 1 89 ? -31.354 1.757 46.841 1.00 95.25 89 ILE A N 1
ATOM 700 C CA . ILE A 1 89 ? -32.007 1.893 45.530 1.00 95.25 89 ILE A CA 1
ATOM 701 C C . ILE A 1 89 ? -31.641 3.229 44.874 1.00 95.25 89 ILE A C 1
ATOM 703 O O . ILE A 1 89 ? -31.344 3.263 43.683 1.00 95.25 89 ILE A O 1
ATOM 707 N N . VAL A 1 90 ? -31.617 4.329 45.633 1.00 96.06 90 VAL A N 1
ATOM 708 C CA . VAL A 1 90 ? -31.212 5.647 45.115 1.00 96.06 90 VAL A CA 1
ATOM 709 C C . VAL A 1 90 ? -29.754 5.632 44.652 1.00 96.06 90 VAL A C 1
ATOM 711 O O . VAL A 1 90 ? -29.441 6.164 43.588 1.00 96.06 90 VAL A O 1
ATOM 714 N N . SER A 1 91 ? -28.862 4.995 45.411 1.00 95.25 91 SER A N 1
ATOM 715 C CA . SER A 1 91 ? -27.458 4.828 45.023 1.00 95.25 91 SER A CA 1
ATOM 716 C C . SER A 1 91 ? -27.315 4.008 43.734 1.00 95.25 91 SER A C 1
ATOM 718 O O . SER A 1 91 ? -26.623 4.430 42.804 1.00 95.25 91 SER A O 1
ATOM 720 N N . GLU A 1 92 ? -28.028 2.881 43.631 1.00 96.19 92 GLU A N 1
ATOM 721 C CA . GLU A 1 92 ? -28.057 2.044 42.426 1.00 96.19 92 GLU A CA 1
ATOM 722 C C . GLU A 1 92 ? -28.603 2.824 41.219 1.00 96.19 92 GLU A C 1
ATOM 724 O O . GLU A 1 92 ? -27.990 2.810 40.149 1.00 96.19 92 GLU A O 1
ATOM 729 N N . LEU A 1 93 ? -29.692 3.578 41.395 1.00 96.06 93 LEU A N 1
ATOM 730 C CA . LEU A 1 93 ? -30.278 4.414 40.347 1.00 96.06 93 LEU A CA 1
ATOM 731 C C . LEU A 1 93 ? -29.303 5.493 39.867 1.00 96.06 93 LEU A C 1
ATOM 733 O O . LEU A 1 93 ? -29.140 5.670 38.662 1.00 96.06 93 LEU A O 1
ATOM 737 N N . ASN A 1 94 ? -28.617 6.175 40.785 1.00 96.12 94 ASN A N 1
ATOM 738 C CA . ASN A 1 94 ? -27.620 7.184 40.430 1.00 96.12 94 ASN A CA 1
ATOM 739 C C . ASN A 1 94 ? -26.456 6.567 39.648 1.00 96.12 94 ASN A C 1
ATOM 741 O O . ASN A 1 94 ? -26.041 7.132 38.638 1.00 96.12 94 ASN A O 1
ATOM 745 N N . SER A 1 95 ? -25.971 5.389 40.058 1.00 95.69 95 SER A N 1
ATOM 746 C CA . SER A 1 95 ? -24.924 4.682 39.310 1.00 95.69 95 SER A CA 1
ATOM 747 C C . SER A 1 95 ? -25.383 4.305 37.897 1.00 95.69 95 SER A C 1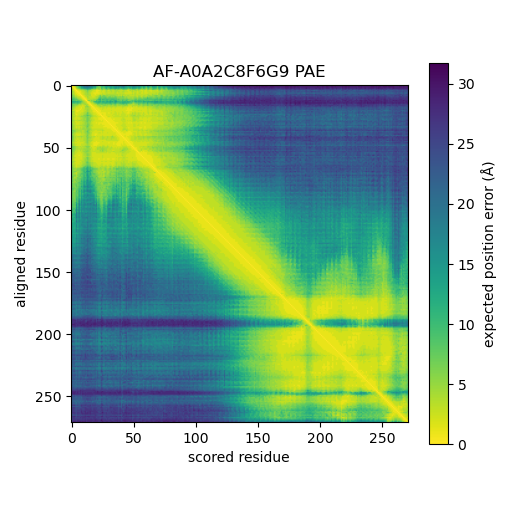
ATOM 749 O O . SER A 1 95 ? -24.656 4.511 36.924 1.00 95.69 95 SER A O 1
ATOM 751 N N . LEU A 1 96 ? -26.633 3.852 37.761 1.00 96.44 96 LEU A N 1
ATOM 752 C CA . LEU A 1 96 ? -27.214 3.502 36.474 1.00 96.44 96 LEU A CA 1
ATOM 753 C C . LEU A 1 96 ? -27.352 4.727 35.559 1.00 96.44 96 LEU A C 1
ATOM 755 O O . LEU A 1 96 ? -27.029 4.635 34.377 1.00 96.44 96 LEU A O 1
ATOM 759 N N . VAL A 1 97 ? -27.786 5.873 36.093 1.00 97.00 97 VAL A N 1
ATOM 760 C CA . VAL A 1 97 ? -27.855 7.139 35.344 1.00 97.00 97 VAL A CA 1
ATOM 761 C C . VAL A 1 97 ? -26.468 7.537 34.841 1.00 97.00 97 VAL A C 1
ATOM 763 O O . VAL A 1 97 ? -26.311 7.782 33.648 1.00 97.00 97 VAL A O 1
ATOM 766 N N . THR A 1 98 ? -25.444 7.498 35.701 1.00 96.88 98 THR A N 1
ATOM 767 C CA . THR A 1 98 ? -24.073 7.835 35.281 1.00 96.88 98 THR A CA 1
ATOM 768 C C . THR A 1 98 ? -23.534 6.896 34.199 1.00 96.88 98 THR A C 1
ATOM 770 O O . THR A 1 98 ? -22.844 7.340 33.279 1.00 96.88 98 THR A O 1
ATOM 773 N N . ASP A 1 99 ? -23.886 5.610 34.256 1.00 97.00 99 ASP A N 1
ATOM 774 C CA . ASP A 1 99 ? -23.513 4.637 33.229 1.00 97.00 99 ASP A CA 1
ATOM 775 C C . ASP A 1 99 ? -24.223 4.905 31.895 1.00 97.00 99 ASP A C 1
ATOM 777 O O . ASP A 1 99 ? -23.621 4.745 30.829 1.00 97.00 99 ASP A O 1
ATOM 781 N N . TYR A 1 100 ? -25.495 5.313 31.928 1.00 96.19 100 TYR A N 1
ATOM 782 C CA . TYR A 1 100 ? -26.231 5.690 30.721 1.00 96.19 100 TYR A CA 1
ATOM 783 C C . TYR A 1 100 ? -25.683 6.966 30.091 1.00 96.19 100 TYR A C 1
ATOM 785 O O . TYR A 1 100 ? -25.461 6.975 28.881 1.00 96.19 100 TYR A O 1
ATOM 793 N N . ASP A 1 101 ? -25.393 7.995 30.885 1.00 96.69 101 ASP A N 1
ATOM 794 C CA . ASP A 1 101 ? -24.799 9.239 30.387 1.00 96.69 101 ASP A CA 1
ATOM 795 C C . ASP A 1 101 ? -23.454 8.971 29.703 1.00 96.69 101 ASP A C 1
ATOM 797 O O . ASP A 1 101 ? -23.187 9.471 28.607 1.00 96.69 101 ASP A O 1
ATOM 801 N N . ARG A 1 102 ? -22.633 8.092 30.292 1.00 96.69 102 ARG A N 1
ATOM 802 C CA . ARG A 1 102 ? -21.379 7.653 29.675 1.00 96.69 102 ARG A CA 1
ATOM 803 C C . ARG A 1 102 ? -21.613 6.934 28.347 1.00 96.69 102 ARG A C 1
ATOM 805 O O . ARG A 1 102 ? -20.952 7.251 27.363 1.00 96.69 102 ARG A O 1
ATOM 812 N N . LYS A 1 103 ? -22.561 5.995 28.292 1.00 95.94 103 LYS A N 1
ATOM 813 C CA . LYS A 1 103 ? -22.889 5.270 27.051 1.00 95.94 103 LYS A CA 1
ATOM 814 C C . LYS A 1 103 ? -23.408 6.196 25.954 1.00 95.94 103 LYS A C 1
ATOM 816 O O . LYS A 1 103 ? -23.097 5.973 24.786 1.00 95.94 103 LYS A O 1
ATOM 821 N N . ILE A 1 104 ? -24.181 7.221 26.312 1.00 96.44 104 ILE A N 1
ATOM 822 C CA . ILE A 1 104 ? -24.654 8.240 25.369 1.00 96.44 104 ILE A CA 1
ATOM 823 C C . ILE A 1 104 ? -23.462 9.024 24.816 1.00 96.44 104 ILE A C 1
ATOM 825 O O . ILE A 1 104 ? -23.321 9.124 23.598 1.00 96.44 104 ILE A O 1
ATOM 829 N N . ALA A 1 105 ? -22.563 9.500 25.681 1.00 96.12 105 ALA A N 1
ATOM 830 C CA . ALA A 1 105 ? -21.361 10.215 25.255 1.00 96.12 105 ALA A CA 1
ATOM 831 C C . ALA A 1 105 ? -20.461 9.357 24.344 1.00 96.12 105 ALA A C 1
ATOM 833 O O . ALA A 1 105 ? -19.982 9.832 23.311 1.00 96.12 105 ALA A O 1
ATOM 834 N N . ASP A 1 106 ? -20.271 8.079 24.680 1.00 96.88 106 ASP A N 1
ATOM 835 C CA . ASP A 1 106 ? -19.501 7.137 23.863 1.00 96.88 106 ASP A CA 1
ATOM 836 C C . ASP A 1 106 ? -20.157 6.919 22.485 1.00 96.88 106 ASP A C 1
ATOM 838 O O . ASP A 1 106 ? -19.468 6.916 21.461 1.00 96.88 106 ASP A O 1
ATOM 842 N N . ALA A 1 107 ? -21.489 6.805 22.429 1.00 95.50 107 ALA A N 1
ATOM 843 C CA . ALA A 1 107 ? -22.233 6.658 21.179 1.00 95.50 107 ALA A CA 1
ATOM 844 C C . ALA A 1 107 ? -22.162 7.917 20.296 1.00 95.50 107 ALA A C 1
ATOM 846 O O . ALA A 1 107 ? -22.011 7.808 19.077 1.00 95.50 107 ALA A O 1
ATOM 847 N N . GLU A 1 108 ? -22.229 9.112 20.886 1.00 97.25 108 GLU A N 1
ATOM 848 C CA . GLU A 1 108 ? -22.062 10.370 20.153 1.00 97.25 108 GLU A CA 1
ATOM 849 C C . GLU A 1 108 ? -20.655 10.513 19.568 1.00 97.25 108 GLU A C 1
ATOM 851 O O . GLU A 1 108 ? -20.503 10.908 18.410 1.00 97.25 108 GLU A O 1
ATOM 856 N N . ASN A 1 109 ? -19.625 10.146 20.334 1.00 96.81 109 ASN A N 1
ATOM 857 C CA . ASN A 1 109 ? -18.245 10.144 19.852 1.00 96.81 109 ASN A CA 1
ATOM 858 C C . ASN A 1 109 ? -18.053 9.146 18.704 1.00 96.81 109 ASN A C 1
ATOM 860 O O . ASN A 1 109 ? -17.474 9.500 17.676 1.00 96.81 109 ASN A O 1
ATOM 864 N N . ALA A 1 110 ? -18.597 7.932 18.834 1.00 96.12 110 ALA A N 1
ATOM 865 C CA . ALA A 1 110 ? -18.563 6.931 17.770 1.00 96.12 110 ALA A CA 1
ATOM 866 C C . ALA A 1 110 ? -19.277 7.418 16.498 1.00 96.12 110 ALA A C 1
ATOM 868 O O . ALA A 1 110 ? -18.774 7.220 15.391 1.00 96.12 110 ALA A O 1
ATOM 869 N N . LYS A 1 111 ? -20.417 8.106 16.642 1.00 97.44 111 LYS A N 1
ATOM 870 C CA . LYS A 1 111 ? -21.144 8.706 15.516 1.00 97.44 111 LYS A CA 1
ATOM 871 C C . LYS A 1 111 ? -20.310 9.776 14.806 1.00 97.44 111 LYS A C 1
ATOM 873 O O . LYS A 1 111 ? -20.205 9.731 13.584 1.00 97.44 111 LYS A O 1
ATOM 878 N N . ARG A 1 112 ? -19.694 10.702 15.551 1.00 97.06 112 ARG A N 1
ATOM 879 C CA . ARG A 1 112 ? -18.831 11.749 14.970 1.00 97.06 112 ARG A CA 1
ATOM 880 C C . ARG A 1 112 ? -17.649 11.155 14.213 1.00 97.06 112 ARG A C 1
ATOM 882 O O . ARG A 1 112 ? -17.322 11.621 13.126 1.00 97.06 112 ARG A O 1
ATOM 889 N N . GLU A 1 113 ? -17.030 10.113 14.761 1.00 96.75 113 GLU A N 1
ATOM 890 C CA . GLU A 1 113 ? -15.910 9.444 14.099 1.00 96.75 113 GLU A CA 1
ATOM 891 C C . GLU A 1 113 ? -16.354 8.718 12.822 1.00 96.75 113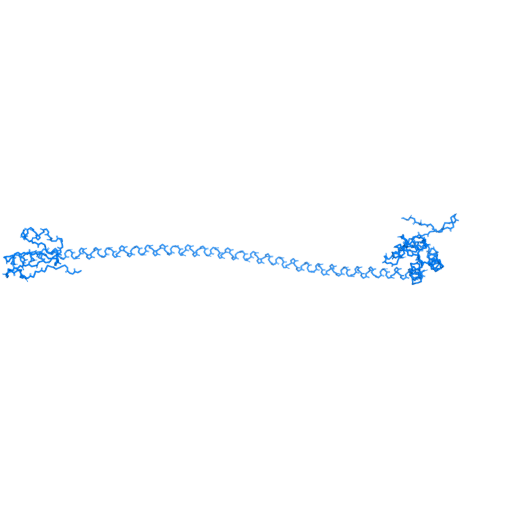 GLU A C 1
ATOM 893 O O . GLU A 1 113 ? -15.680 8.800 11.795 1.00 96.75 113 GLU A O 1
ATOM 898 N N . ALA A 1 114 ? -17.526 8.076 12.838 1.00 96.19 114 ALA A N 1
ATOM 899 C CA . ALA A 1 114 ? -18.101 7.459 11.646 1.00 96.19 114 ALA A CA 1
ATOM 900 C C . ALA A 1 114 ? -18.424 8.493 10.550 1.00 96.19 114 ALA A C 1
ATOM 902 O O . ALA A 1 114 ? -18.134 8.253 9.378 1.00 96.19 114 ALA A O 1
ATOM 903 N N . GLU A 1 115 ? -18.977 9.654 10.915 1.00 97.44 115 GLU A N 1
ATOM 904 C CA . GLU A 1 115 ? -19.231 10.762 9.982 1.00 97.44 115 GLU A CA 1
ATOM 905 C C . GLU A 1 115 ? -17.924 11.309 9.388 1.00 97.44 115 GLU A C 1
ATOM 907 O O . GLU A 1 115 ? -17.833 11.506 8.175 1.00 97.44 115 GLU A O 1
ATOM 912 N N . ARG A 1 116 ? -16.882 11.471 10.215 1.00 97.50 116 ARG A N 1
ATOM 913 C CA . ARG A 1 116 ? -15.545 11.895 9.775 1.00 97.50 116 ARG A CA 1
ATOM 914 C C . ARG A 1 116 ? -14.937 10.912 8.771 1.00 97.50 116 ARG A C 1
ATOM 916 O O . ARG A 1 116 ? -14.413 11.332 7.741 1.00 97.50 116 ARG A O 1
ATOM 923 N N . LEU A 1 117 ? -15.011 9.612 9.059 1.00 96.44 117 LEU A N 1
ATOM 924 C CA . LEU A 1 117 ? -14.513 8.561 8.167 1.00 96.44 117 LEU A CA 1
ATOM 925 C C . LEU A 1 117 ? -15.294 8.516 6.850 1.00 96.44 117 LEU A C 1
ATOM 927 O O . LEU A 1 117 ? -14.690 8.374 5.789 1.00 96.44 117 LEU A O 1
ATOM 931 N N . ALA A 1 118 ? -16.618 8.677 6.896 1.00 96.25 118 ALA A N 1
ATOM 932 C CA . ALA A 1 118 ? -17.447 8.702 5.696 1.00 96.25 118 ALA A CA 1
ATOM 933 C C . ALA A 1 118 ? -17.089 9.875 4.770 1.00 96.25 118 ALA A C 1
ATOM 935 O O . ALA A 1 118 ? -17.034 9.693 3.553 1.00 96.25 118 ALA A O 1
ATOM 936 N N . GLU A 1 119 ? -16.810 11.053 5.331 1.00 96.88 119 GLU A N 1
ATOM 937 C CA . GLU A 1 119 ? -16.378 12.211 4.545 1.00 96.88 119 GLU A CA 1
ATOM 938 C C . GLU A 1 119 ? -14.984 11.996 3.944 1.00 96.88 119 GLU A C 1
ATOM 940 O O . GLU A 1 119 ? -14.790 12.187 2.745 1.00 96.88 119 GLU A O 1
ATOM 945 N N . GLN A 1 120 ? -14.046 11.457 4.728 1.00 96.56 120 GLN A N 1
ATOM 946 C CA . GLN A 1 120 ? -12.716 11.097 4.231 1.00 96.56 120 GLN A CA 1
ATOM 947 C C . GLN A 1 120 ? -12.790 10.103 3.056 1.00 96.56 120 GLN A C 1
ATOM 949 O O . GLN A 1 120 ? -12.102 10.270 2.050 1.00 96.56 120 GLN A O 1
ATOM 954 N N . MET A 1 121 ? -13.672 9.102 3.135 1.00 95.81 121 MET A N 1
ATOM 955 C CA . MET A 1 121 ? -13.880 8.146 2.042 1.00 95.81 121 MET A CA 1
ATOM 956 C C . MET A 1 121 ? -14.457 8.795 0.775 1.00 95.81 121 MET A C 1
ATOM 958 O O . MET A 1 121 ? -14.154 8.340 -0.331 1.00 95.81 121 MET A O 1
ATOM 962 N N . ARG A 1 122 ? -15.289 9.838 0.901 1.00 96.12 122 ARG A N 1
ATOM 963 C CA . ARG A 1 122 ? -15.799 10.590 -0.259 1.00 96.12 122 ARG A CA 1
ATOM 964 C C . ARG A 1 122 ? -14.688 11.379 -0.936 1.00 96.12 122 ARG A C 1
ATOM 966 O O . ARG A 1 122 ? -14.548 11.282 -2.155 1.00 96.12 122 ARG A O 1
ATOM 973 N N . ASP A 1 123 ? -13.880 12.086 -0.154 1.00 96.19 123 ASP A N 1
ATOM 974 C CA . ASP A 1 123 ? -12.735 12.840 -0.666 1.00 96.19 123 ASP A CA 1
ATOM 975 C C . ASP A 1 123 ? -11.738 11.928 -1.380 1.00 96.19 123 ASP A C 1
ATOM 977 O O . ASP A 1 123 ? -11.275 12.228 -2.484 1.00 96.19 123 ASP A O 1
ATOM 981 N N . ASP A 1 124 ? -11.430 10.780 -0.777 1.00 95.38 124 ASP A N 1
ATOM 982 C CA . ASP A 1 124 ? -10.501 9.823 -1.363 1.00 95.38 124 ASP A CA 1
ATOM 983 C C . ASP A 1 124 ? -11.066 9.213 -2.651 1.00 95.38 124 ASP A C 1
ATOM 985 O O . ASP A 1 124 ? -10.339 9.082 -3.636 1.00 95.38 124 ASP A O 1
ATOM 989 N N . LYS A 1 125 ? -12.376 8.945 -2.720 1.00 96.12 125 LYS A N 1
ATOM 990 C CA . LYS A 1 125 ? -13.033 8.502 -3.960 1.00 96.12 125 LYS A CA 1
ATOM 991 C C . LYS A 1 125 ? -12.889 9.526 -5.092 1.00 96.12 125 LYS A C 1
ATOM 993 O O . LYS A 1 125 ? -12.594 9.139 -6.224 1.00 96.12 125 LYS A O 1
ATOM 998 N N . GLU A 1 126 ? -13.061 10.816 -4.809 1.00 95.81 126 GLU A N 1
ATOM 999 C CA . GLU A 1 126 ? -12.878 11.873 -5.814 1.00 95.81 126 GLU A CA 1
ATOM 1000 C C . GLU A 1 126 ? -11.410 12.010 -6.249 1.00 95.81 126 GLU A C 1
ATOM 1002 O O . GLU A 1 126 ? -11.132 12.193 -7.439 1.00 95.81 126 GLU A O 1
ATOM 1007 N N . LYS A 1 127 ? -10.449 11.848 -5.329 1.00 95.75 127 LYS A N 1
ATOM 1008 C CA . LYS A 1 127 ? -9.018 11.790 -5.679 1.00 95.75 127 LYS A CA 1
ATOM 1009 C C . LYS A 1 127 ? -8.712 10.603 -6.589 1.00 95.75 127 LYS A C 1
ATOM 1011 O O . LYS A 1 127 ? -8.074 10.793 -7.623 1.00 95.75 127 LYS A O 1
ATOM 1016 N N . PHE A 1 128 ? -9.207 9.408 -6.261 1.00 94.94 128 PHE A N 1
ATOM 1017 C CA . PHE A 1 128 ? -9.002 8.217 -7.089 1.00 94.94 128 PHE A CA 1
ATOM 1018 C C . PHE A 1 128 ? -9.603 8.375 -8.483 1.00 94.94 128 PHE A C 1
ATOM 1020 O O . PHE A 1 128 ? -8.970 7.995 -9.464 1.00 94.94 128 PHE A O 1
ATOM 1027 N N . LYS A 1 129 ? -10.777 9.003 -8.600 1.00 97.00 129 LYS A N 1
ATOM 1028 C CA . LYS A 1 129 ? -11.386 9.304 -9.901 1.00 97.00 129 LYS A CA 1
ATOM 1029 C C . LYS A 1 129 ? -10.505 10.227 -10.751 1.00 97.00 129 LYS A C 1
ATOM 1031 O O . LYS A 1 129 ? -10.338 9.979 -11.943 1.00 97.00 129 LYS A O 1
ATOM 1036 N N . LYS A 1 130 ? -9.912 11.264 -10.148 1.00 95.75 130 LYS A N 1
ATOM 1037 C CA . LYS A 1 130 ? -8.964 12.157 -10.839 1.00 95.75 130 LYS A CA 1
ATOM 1038 C C . LYS A 1 130 ? -7.687 11.424 -11.248 1.00 95.75 130 LYS A C 1
ATOM 1040 O O . LYS A 1 130 ? -7.237 11.588 -12.376 1.00 95.75 130 LYS A O 1
ATOM 1045 N N . MET A 1 131 ? -7.130 10.594 -10.366 1.00 94.81 131 MET A N 1
ATOM 1046 C CA . MET A 1 131 ? -5.939 9.795 -10.673 1.00 94.81 131 MET A CA 1
ATOM 1047 C C . MET A 1 131 ? -6.192 8.799 -11.806 1.00 94.81 131 MET A C 1
ATOM 1049 O O . MET A 1 131 ? -5.350 8.669 -12.686 1.00 94.81 131 MET A O 1
ATOM 1053 N N . ALA A 1 132 ? -7.359 8.152 -11.830 1.00 95.88 132 ALA A N 1
ATOM 1054 C CA . ALA A 1 132 ? -7.740 7.256 -12.917 1.00 95.88 132 ALA A CA 1
ATOM 1055 C C . ALA A 1 132 ? -7.810 7.992 -14.266 1.00 95.88 132 ALA A C 1
ATOM 1057 O O . ALA A 1 132 ? -7.299 7.489 -15.259 1.00 95.88 132 ALA A O 1
ATOM 1058 N N . ALA A 1 133 ? -8.372 9.206 -14.299 1.00 95.25 133 ALA A N 1
ATOM 1059 C CA . ALA A 1 133 ? -8.404 10.015 -15.518 1.00 95.25 133 ALA A CA 1
ATOM 1060 C C . ALA A 1 133 ? -6.996 10.417 -16.001 1.00 95.25 133 ALA A C 1
ATOM 1062 O O . ALA A 1 133 ? -6.732 10.392 -17.200 1.00 95.25 133 ALA A O 1
ATOM 1063 N N . ILE A 1 134 ? -6.087 10.752 -15.077 1.00 95.94 134 ILE A N 1
ATOM 1064 C CA . ILE A 1 134 ? -4.684 11.055 -15.404 1.00 95.94 134 ILE A CA 1
ATOM 1065 C C . ILE A 1 134 ? -3.978 9.819 -15.967 1.00 95.94 134 ILE A C 1
ATOM 1067 O O . ILE A 1 134 ? -3.223 9.943 -16.925 1.00 95.94 134 ILE A O 1
ATOM 1071 N N . LEU A 1 135 ? -4.224 8.640 -15.389 1.00 95.50 135 LEU A N 1
ATOM 1072 C CA . LEU A 1 135 ? -3.599 7.400 -15.840 1.00 95.50 135 LEU A CA 1
ATOM 1073 C C . LEU A 1 135 ? -4.006 7.059 -17.277 1.00 95.50 135 LEU A C 1
ATOM 1075 O O . LEU A 1 135 ? -3.131 6.809 -18.094 1.00 95.50 135 LEU A O 1
ATOM 1079 N N . VAL A 1 136 ? -5.300 7.148 -17.599 1.00 96.50 136 VAL A N 1
ATOM 1080 C CA . VAL A 1 136 ? -5.796 6.920 -18.968 1.00 96.50 136 VAL A CA 1
ATOM 1081 C C . VAL A 1 136 ? -5.157 7.903 -19.953 1.00 96.50 136 VAL A C 1
ATOM 1083 O O . VAL A 1 136 ? -4.640 7.492 -20.985 1.00 96.50 136 VAL A O 1
ATOM 1086 N N . ALA A 1 137 ? -5.100 9.194 -19.609 1.00 95.50 137 ALA A N 1
ATOM 1087 C CA . ALA A 1 137 ? -4.459 10.189 -20.470 1.00 95.50 137 ALA A CA 1
ATOM 1088 C C . ALA A 1 137 ? -2.951 9.930 -20.666 1.00 95.50 137 ALA A C 1
ATOM 1090 O O . ALA A 1 137 ? -2.407 10.210 -21.734 1.00 95.50 137 ALA A O 1
ATOM 1091 N N . ALA A 1 138 ? -2.266 9.405 -19.646 1.00 94.06 138 ALA A N 1
ATOM 1092 C CA . ALA A 1 138 ? -0.857 9.040 -19.736 1.00 94.06 138 ALA A CA 1
ATOM 1093 C C . ALA A 1 138 ? -0.634 7.785 -20.596 1.00 94.06 138 ALA A C 1
ATOM 1095 O O . ALA A 1 138 ? 0.341 7.737 -21.342 1.00 94.06 138 ALA A O 1
ATOM 1096 N N . GLU A 1 139 ? -1.527 6.795 -20.519 1.00 95.31 139 GLU A N 1
ATOM 1097 C CA . GLU A 1 139 ? -1.502 5.606 -21.379 1.00 95.31 139 GLU A CA 1
ATOM 1098 C C . GLU A 1 139 ? -1.703 5.982 -22.852 1.00 95.31 139 GLU A C 1
ATOM 1100 O O . GLU A 1 139 ? -0.918 5.554 -23.699 1.00 95.31 139 GLU A O 1
ATOM 1105 N N . ASP A 1 140 ? -2.674 6.852 -23.148 1.00 95.62 140 ASP A N 1
ATOM 1106 C CA . ASP A 1 140 ? -2.913 7.357 -24.505 1.00 95.62 140 ASP A CA 1
ATOM 1107 C C . ASP A 1 140 ? -1.693 8.126 -25.041 1.00 95.62 140 ASP A C 1
ATOM 1109 O O . ASP A 1 140 ? -1.243 7.894 -26.164 1.00 95.62 140 ASP A O 1
ATOM 1113 N N . ALA A 1 141 ? -1.104 9.010 -24.226 1.00 95.44 141 ALA A N 1
ATOM 1114 C CA . ALA A 1 141 ? 0.093 9.760 -24.607 1.00 95.44 141 ALA A CA 1
ATOM 1115 C C . ALA A 1 141 ? 1.305 8.845 -24.849 1.00 95.44 141 ALA A C 1
ATOM 1117 O O . ALA A 1 141 ? 2.083 9.075 -25.777 1.00 95.44 141 ALA A O 1
ATOM 1118 N N . LEU A 1 142 ? 1.463 7.795 -24.039 1.00 94.44 142 LEU A N 1
ATOM 1119 C CA . LEU A 1 142 ? 2.528 6.814 -24.215 1.00 94.44 142 LEU A CA 1
ATOM 1120 C C . LEU A 1 142 ? 2.339 6.014 -25.507 1.00 94.44 142 LEU A C 1
ATOM 1122 O O . LEU A 1 142 ? 3.311 5.804 -26.228 1.00 94.44 142 LEU A O 1
ATOM 1126 N N . ALA A 1 143 ? 1.110 5.601 -25.824 1.00 95.69 143 ALA A N 1
ATOM 1127 C CA . ALA A 1 143 ? 0.814 4.889 -27.064 1.00 95.69 143 ALA A CA 1
ATOM 1128 C C . ALA A 1 143 ? 1.173 5.730 -28.301 1.00 95.69 143 ALA A C 1
ATOM 1130 O O . ALA A 1 143 ? 1.789 5.214 -29.234 1.00 95.69 143 ALA A O 1
ATOM 1131 N N . VAL A 1 144 ? 0.863 7.033 -28.279 1.00 96.31 144 VAL A N 1
ATOM 1132 C CA . VAL A 1 144 ? 1.261 7.973 -29.341 1.00 96.31 144 VAL A CA 1
ATOM 1133 C C . VAL A 1 144 ? 2.783 8.079 -29.439 1.00 96.31 144 VAL A C 1
ATOM 1135 O O . VAL A 1 144 ? 3.334 7.894 -30.520 1.00 96.31 144 VAL A O 1
ATOM 1138 N N . ALA A 1 145 ? 3.478 8.293 -28.319 1.00 93.12 145 ALA A N 1
ATOM 1139 C CA . ALA A 1 145 ? 4.935 8.428 -28.312 1.00 93.12 145 ALA A CA 1
ATOM 1140 C C . ALA A 1 145 ? 5.660 7.157 -28.799 1.00 93.12 145 ALA A C 1
ATOM 1142 O O . ALA A 1 145 ? 6.696 7.239 -29.461 1.00 93.12 145 ALA A O 1
ATOM 1143 N N . VAL A 1 146 ? 5.123 5.972 -28.490 1.00 94.75 146 VAL A N 1
ATOM 1144 C CA . VAL A 1 146 ? 5.656 4.697 -28.991 1.00 94.75 146 VAL A CA 1
ATOM 1145 C C . VAL A 1 146 ? 5.483 4.603 -30.506 1.00 94.75 146 VAL A C 1
ATOM 1147 O O . VAL A 1 146 ? 6.455 4.301 -31.195 1.00 94.75 146 VAL A O 1
ATOM 1150 N N . ALA A 1 147 ? 4.296 4.924 -31.029 1.00 94.62 147 ALA A N 1
ATOM 1151 C CA . ALA A 1 147 ? 4.039 4.905 -32.467 1.00 94.62 147 ALA A CA 1
ATOM 1152 C C . ALA A 1 147 ? 4.940 5.894 -33.231 1.00 94.62 147 ALA A C 1
ATOM 1154 O O . ALA A 1 147 ? 5.527 5.530 -34.250 1.00 94.62 147 ALA A O 1
ATOM 1155 N N . GLU A 1 148 ? 5.120 7.112 -32.711 1.00 94.00 148 GLU A N 1
ATOM 1156 C CA . GLU A 1 148 ? 6.034 8.109 -33.287 1.00 94.00 148 GLU A CA 1
ATOM 1157 C C . GLU A 1 148 ? 7.492 7.625 -33.272 1.00 94.00 148 GLU A C 1
ATOM 1159 O O . GLU A 1 148 ? 8.216 7.791 -34.253 1.00 94.00 148 GLU A O 1
ATOM 1164 N N . SER A 1 149 ? 7.931 6.973 -32.189 1.00 91.69 149 SER A N 1
ATOM 1165 C CA . SER A 1 149 ? 9.286 6.418 -32.101 1.00 91.69 149 SER A CA 1
ATOM 1166 C C . SER A 1 149 ? 9.514 5.271 -33.085 1.00 91.69 149 SER A C 1
ATOM 1168 O O . SER A 1 149 ? 10.592 5.178 -33.675 1.00 91.69 149 SER A O 1
ATOM 1170 N N . GLU A 1 150 ? 8.530 4.391 -33.269 1.00 93.12 150 GLU A N 1
ATOM 1171 C CA . GLU A 1 150 ? 8.609 3.301 -34.244 1.00 93.12 150 GLU A CA 1
ATOM 1172 C C . GLU A 1 150 ? 8.635 3.830 -35.677 1.00 93.12 150 GLU A C 1
ATOM 1174 O O . GLU A 1 150 ? 9.459 3.377 -36.475 1.00 93.12 150 GLU A O 1
ATOM 1179 N N . GLN A 1 151 ? 7.807 4.831 -35.985 1.00 93.50 151 GLN A N 1
ATOM 1180 C CA . GLN A 1 151 ? 7.823 5.492 -37.285 1.00 93.50 151 GLN A CA 1
ATOM 1181 C C . GLN A 1 151 ? 9.179 6.153 -37.556 1.00 93.50 151 GLN A C 1
ATOM 1183 O O . GLN A 1 151 ? 9.778 5.899 -38.598 1.00 93.50 151 GLN A O 1
ATOM 1188 N N . ALA A 1 152 ? 9.712 6.921 -36.603 1.00 90.19 152 ALA A N 1
ATOM 1189 C CA . ALA A 1 152 ? 11.013 7.571 -36.750 1.00 90.19 152 ALA A CA 1
ATOM 1190 C C . ALA A 1 152 ? 12.154 6.557 -36.956 1.00 90.19 152 ALA A C 1
ATOM 1192 O O . ALA A 1 152 ? 13.054 6.784 -37.762 1.00 90.19 152 ALA A O 1
ATOM 1193 N N . LYS A 1 153 ? 12.111 5.404 -36.273 1.00 89.62 153 LYS A N 1
ATOM 1194 C CA . LYS A 1 153 ? 13.082 4.318 -36.490 1.00 89.62 153 LYS A CA 1
ATOM 1195 C C . LYS A 1 153 ? 12.956 3.701 -37.879 1.00 89.62 153 LYS A C 1
ATOM 1197 O O . LYS A 1 153 ? 13.975 3.417 -38.501 1.00 89.62 153 LYS A O 1
ATOM 1202 N N . ALA A 1 154 ? 11.733 3.482 -38.359 1.00 89.31 154 ALA A N 1
ATOM 1203 C CA . ALA A 1 154 ? 11.500 2.947 -39.696 1.00 89.31 154 ALA A CA 1
ATOM 1204 C C . ALA A 1 154 ? 11.974 3.925 -40.784 1.00 89.31 154 ALA A C 1
ATOM 1206 O O . ALA A 1 154 ? 12.595 3.499 -41.756 1.00 89.31 154 ALA A O 1
ATOM 1207 N N . GLU A 1 155 ? 11.730 5.224 -40.601 1.00 90.25 155 GLU A N 1
ATOM 1208 C CA . GLU A 1 155 ? 12.211 6.282 -41.494 1.00 90.25 155 GLU A CA 1
ATOM 1209 C C . GLU A 1 155 ? 13.744 6.363 -41.497 1.00 90.25 155 GLU A C 1
ATOM 1211 O O . GLU A 1 155 ? 14.338 6.329 -42.573 1.00 90.25 155 GLU A O 1
ATOM 1216 N N . SER A 1 156 ? 14.384 6.350 -40.321 1.00 83.31 156 SER A N 1
ATOM 1217 C CA . SER A 1 156 ? 15.851 6.321 -40.189 1.00 83.31 156 SER A CA 1
ATOM 1218 C C . SER A 1 156 ? 16.459 5.098 -40.877 1.00 83.31 156 SER A C 1
ATOM 1220 O O . SER A 1 156 ? 17.387 5.234 -41.665 1.00 83.31 156 SER A O 1
ATOM 1222 N N . ALA A 1 157 ? 15.907 3.902 -40.652 1.00 84.06 157 ALA A N 1
ATOM 1223 C CA . ALA A 1 157 ? 16.395 2.681 -41.293 1.00 84.06 157 ALA A CA 1
ATOM 1224 C C . ALA A 1 157 ? 16.201 2.707 -42.820 1.00 84.06 157 ALA A C 1
ATOM 1226 O O . ALA A 1 157 ? 17.038 2.211 -43.573 1.00 84.06 157 ALA A O 1
ATOM 1227 N N . ALA A 1 158 ? 15.098 3.286 -43.305 1.00 86.00 158 ALA A N 1
ATOM 1228 C CA . ALA A 1 158 ? 14.867 3.452 -44.736 1.00 86.00 158 ALA A CA 1
ATOM 1229 C C . ALA A 1 158 ? 15.847 4.454 -45.366 1.00 86.00 158 ALA A C 1
ATOM 1231 O O . ALA A 1 158 ? 16.257 4.265 -46.511 1.00 86.00 158 ALA A O 1
ATOM 1232 N N . GLU A 1 159 ? 16.216 5.514 -44.649 1.00 82.38 159 GLU A N 1
ATOM 1233 C CA . GLU A 1 159 ? 17.222 6.481 -45.088 1.00 82.38 159 GLU A CA 1
ATOM 1234 C C . GLU A 1 159 ? 18.634 5.884 -45.077 1.00 82.38 159 GLU A C 1
ATOM 1236 O O . GLU A 1 159 ? 19.343 5.998 -46.075 1.00 82.38 159 GLU A O 1
ATOM 1241 N N . GLU A 1 160 ? 19.003 5.151 -44.025 1.00 80.94 160 GLU A N 1
ATOM 1242 C CA . GLU A 1 160 ? 20.268 4.411 -43.941 1.00 80.94 160 GLU A CA 1
ATOM 1243 C C . GLU A 1 160 ? 20.423 3.414 -45.097 1.00 80.94 160 GLU A C 1
ATOM 1245 O O . GLU A 1 160 ? 21.463 3.396 -45.754 1.00 80.94 160 GLU A O 1
ATOM 1250 N N . ASN A 1 161 ? 19.373 2.648 -45.420 1.00 83.19 161 ASN A N 1
ATOM 1251 C CA . ASN A 1 161 ? 19.396 1.733 -46.564 1.00 83.19 161 ASN A CA 1
ATOM 1252 C C . ASN A 1 161 ? 19.588 2.475 -47.894 1.00 83.19 161 ASN A C 1
ATOM 1254 O O . ASN A 1 161 ? 20.364 2.030 -48.731 1.00 83.19 161 ASN A O 1
ATOM 1258 N N . LYS A 1 162 ? 18.945 3.636 -48.087 1.00 84.31 162 LYS A N 1
ATOM 1259 C CA . LYS A 1 162 ? 19.160 4.452 -49.297 1.00 84.31 162 LYS A CA 1
ATOM 1260 C C . LYS A 1 162 ? 20.596 4.959 -49.395 1.00 84.31 162 LYS A C 1
ATOM 1262 O O . LYS A 1 162 ? 21.147 4.988 -50.492 1.00 84.31 162 LYS A O 1
ATOM 1267 N N . ILE A 1 163 ? 21.190 5.379 -48.278 1.00 80.88 163 ILE A N 1
ATOM 1268 C CA . ILE A 1 163 ? 22.588 5.824 -48.235 1.00 80.88 163 ILE A CA 1
ATOM 1269 C C . ILE A 1 163 ? 23.515 4.654 -48.576 1.00 80.88 163 ILE A C 1
ATOM 1271 O O . ILE A 1 163 ? 24.413 4.821 -49.400 1.00 80.88 163 ILE A O 1
ATOM 1275 N N . ALA A 1 164 ? 23.271 3.474 -48.001 1.00 79.25 164 ALA A N 1
ATOM 1276 C CA . ALA A 1 164 ? 24.040 2.269 -48.291 1.00 79.25 164 ALA A CA 1
ATOM 1277 C C . ALA A 1 164 ? 23.926 1.852 -49.767 1.00 79.25 164 ALA A C 1
ATOM 1279 O O . ALA A 1 164 ? 24.950 1.597 -50.400 1.00 79.25 164 ALA A O 1
ATOM 1280 N N . ASP A 1 165 ? 22.717 1.867 -50.339 1.00 83.25 165 ASP A N 1
ATOM 1281 C CA . ASP A 1 165 ? 22.480 1.563 -51.755 1.00 83.25 165 ASP A CA 1
ATOM 1282 C C . ASP A 1 165 ? 23.221 2.549 -52.670 1.00 83.25 165 ASP A C 1
ATOM 1284 O O . ASP A 1 165 ? 23.927 2.138 -53.591 1.00 83.25 165 ASP A O 1
ATOM 1288 N N . LEU A 1 166 ? 23.102 3.857 -52.407 1.00 83.12 166 LEU A N 1
ATOM 1289 C CA . LEU A 1 166 ? 23.791 4.893 -53.181 1.00 83.12 166 LEU A CA 1
ATOM 1290 C C . LEU A 1 166 ? 25.311 4.763 -53.073 1.00 83.12 166 LEU A C 1
ATOM 1292 O O . LEU A 1 166 ? 26.004 4.897 -54.078 1.00 83.12 166 LEU A O 1
ATOM 1296 N N . PHE A 1 167 ? 25.834 4.480 -51.881 1.00 83.56 167 PHE A N 1
ATOM 1297 C CA . PHE A 1 167 ? 27.260 4.247 -51.674 1.00 83.56 167 PHE A CA 1
ATOM 1298 C C . PHE A 1 167 ? 27.742 3.003 -52.439 1.00 83.56 167 PHE A C 1
ATOM 1300 O O . PHE A 1 167 ? 28.754 3.067 -53.142 1.00 83.56 167 PHE A O 1
ATOM 1307 N N . GLY A 1 168 ? 26.967 1.914 -52.393 1.00 85.06 168 GLY A N 1
ATOM 1308 C CA . GLY A 1 168 ? 27.224 0.668 -53.119 1.00 85.06 168 GLY A CA 1
ATOM 1309 C C . GLY A 1 168 ? 27.238 0.811 -54.646 1.00 85.06 168 GLY A C 1
ATOM 1310 O O . GLY A 1 168 ? 27.848 -0.000 -55.338 1.00 85.06 168 GLY A O 1
ATOM 1311 N N . MET A 1 169 ? 26.623 1.861 -55.206 1.00 86.31 169 MET A N 1
ATOM 1312 C CA . MET A 1 169 ? 26.721 2.154 -56.645 1.00 86.31 169 MET A CA 1
ATOM 1313 C C . MET A 1 169 ? 28.118 2.628 -57.072 1.00 86.31 169 MET A C 1
ATOM 1315 O O . MET A 1 169 ? 28.480 2.471 -58.240 1.00 86.31 169 MET A O 1
ATOM 1319 N N . TYR A 1 170 ? 28.887 3.230 -56.160 1.00 87.56 170 TYR A N 1
ATOM 1320 C CA . TYR A 1 170 ? 30.208 3.797 -56.452 1.00 87.56 170 TYR A CA 1
ATOM 1321 C C . TYR A 1 170 ? 31.356 2.934 -55.930 1.00 87.56 170 TYR A C 1
ATOM 1323 O O . TYR A 1 170 ? 32.431 2.927 -56.534 1.00 87.56 170 TYR A O 1
ATOM 1331 N N . VAL A 1 171 ? 31.124 2.224 -54.826 1.00 89.62 171 VAL A N 1
ATOM 1332 C CA . VAL A 1 171 ? 32.124 1.435 -54.108 1.00 89.62 171 VAL A CA 1
ATOM 1333 C C . VAL A 1 171 ? 31.612 0.019 -53.895 1.00 89.62 171 VAL A C 1
ATOM 1335 O O . VAL A 1 171 ? 30.499 -0.179 -53.418 1.00 89.62 171 VAL A O 1
ATOM 1338 N N . ASP A 1 172 ? 32.453 -0.968 -54.193 1.00 91.50 172 ASP A N 1
ATOM 1339 C CA . ASP A 1 172 ? 32.196 -2.357 -53.806 1.00 91.50 172 ASP A CA 1
ATOM 1340 C C . ASP A 1 172 ? 32.451 -2.530 -52.297 1.00 91.50 172 ASP A C 1
ATOM 1342 O O . ASP A 1 172 ? 33.590 -2.692 -51.851 1.00 91.50 172 ASP A O 1
ATOM 1346 N N . VAL A 1 173 ? 31.383 -2.412 -51.501 1.00 88.56 173 VAL A N 1
ATOM 1347 C CA . VAL A 1 173 ? 31.444 -2.450 -50.030 1.00 88.56 173 VAL A CA 1
ATOM 1348 C C . VAL A 1 173 ? 32.013 -3.777 -49.533 1.00 88.56 173 VAL A C 1
ATOM 1350 O O . VAL A 1 173 ? 32.901 -3.765 -48.684 1.00 88.56 173 VAL A O 1
ATOM 1353 N N . ASP A 1 174 ? 31.579 -4.899 -50.110 1.00 89.88 174 ASP A N 1
ATOM 1354 C CA . ASP A 1 174 ? 32.033 -6.236 -49.715 1.00 89.88 174 ASP A CA 1
ATOM 1355 C C . ASP A 1 174 ? 33.538 -6.402 -49.984 1.00 89.88 174 ASP A C 1
ATOM 1357 O O . ASP A 1 174 ? 34.282 -6.923 -49.146 1.00 89.88 174 ASP A O 1
ATOM 1361 N N . ALA A 1 175 ? 34.019 -5.907 -51.132 1.00 92.19 175 ALA A N 1
ATOM 1362 C CA . ALA A 1 175 ? 35.443 -5.923 -51.454 1.00 92.19 175 ALA A CA 1
ATOM 1363 C C . ALA A 1 175 ? 36.263 -5.040 -50.501 1.00 92.19 175 ALA A C 1
ATOM 1365 O O . ALA A 1 175 ? 37.371 -5.420 -50.111 1.00 92.19 175 ALA A O 1
ATOM 1366 N N . VAL A 1 176 ? 35.735 -3.879 -50.099 1.00 92.31 176 VAL A N 1
ATOM 1367 C CA . VAL A 1 176 ? 36.396 -3.001 -49.125 1.00 92.31 176 VAL A CA 1
ATOM 1368 C C . VAL A 1 176 ? 36.437 -3.634 -47.737 1.00 92.31 176 VAL A C 1
ATOM 1370 O O . VAL A 1 176 ? 37.491 -3.604 -47.104 1.00 92.31 176 VAL A O 1
ATOM 1373 N N . GLU A 1 177 ? 35.339 -4.213 -47.255 1.00 91.75 177 GLU A N 1
ATOM 1374 C CA . GLU A 1 177 ? 35.299 -4.876 -45.947 1.00 91.75 177 GLU A CA 1
ATOM 1375 C C . GLU A 1 177 ? 36.269 -6.060 -45.897 1.00 91.75 177 GLU A C 1
ATOM 1377 O O . GLU A 1 177 ? 37.089 -6.142 -44.978 1.00 91.75 177 GLU A O 1
ATOM 1382 N N . SER A 1 178 ? 36.270 -6.903 -46.937 1.00 93.56 178 SER A N 1
ATOM 1383 C CA . SER A 1 178 ? 37.232 -8.002 -47.067 1.00 93.56 178 SER A CA 1
ATOM 1384 C C . SER A 1 178 ? 38.673 -7.488 -47.091 1.00 93.56 178 SER A C 1
ATOM 1386 O O . SER A 1 178 ? 39.536 -8.043 -46.413 1.00 93.56 178 SER A O 1
ATOM 1388 N N . ALA A 1 179 ? 38.947 -6.403 -47.822 1.00 94.12 179 ALA A N 1
ATOM 1389 C CA . ALA A 1 179 ? 40.277 -5.806 -47.869 1.00 94.12 179 ALA A CA 1
ATOM 1390 C C . ALA A 1 179 ? 40.700 -5.210 -46.512 1.00 94.12 179 ALA A C 1
ATOM 1392 O O . ALA A 1 179 ? 41.864 -5.315 -46.125 1.00 94.12 179 ALA A O 1
ATOM 1393 N N . ILE A 1 180 ? 39.779 -4.613 -45.751 1.00 93.12 180 ILE A N 1
ATOM 1394 C CA . ILE A 1 180 ? 40.066 -4.115 -44.399 1.00 93.12 180 ILE A CA 1
ATOM 1395 C C . ILE A 1 180 ? 40.418 -5.276 -43.462 1.00 93.12 180 ILE A C 1
ATOM 1397 O O . ILE A 1 180 ? 41.403 -5.183 -42.721 1.00 93.12 180 ILE A O 1
ATOM 1401 N N . ASP A 1 181 ? 39.666 -6.373 -43.511 1.00 93.69 181 ASP A N 1
ATOM 1402 C CA . ASP A 1 181 ? 39.955 -7.567 -42.717 1.00 93.69 181 ASP A CA 1
ATOM 1403 C C . ASP A 1 181 ? 41.294 -8.199 -43.110 1.00 93.69 181 ASP A C 1
ATOM 1405 O O . ASP A 1 181 ? 42.102 -8.538 -42.237 1.00 93.69 181 ASP A O 1
ATOM 1409 N N . ASP A 1 182 ? 41.593 -8.277 -44.407 1.00 94.12 182 ASP A N 1
ATOM 1410 C CA . ASP A 1 182 ? 42.886 -8.738 -44.909 1.00 94.12 182 ASP A CA 1
ATOM 1411 C C . ASP A 1 182 ? 44.030 -7.831 -44.440 1.00 94.12 182 ASP A C 1
ATOM 1413 O O . ASP A 1 182 ? 45.064 -8.330 -43.991 1.00 94.12 182 ASP A O 1
ATOM 1417 N N . MET A 1 183 ? 43.842 -6.506 -44.433 1.00 94.06 183 MET A N 1
ATOM 1418 C CA . MET A 1 183 ? 44.813 -5.564 -43.872 1.00 94.06 183 MET A CA 1
ATOM 1419 C C . MET A 1 183 ? 45.030 -5.786 -42.371 1.00 94.06 183 MET A C 1
ATOM 1421 O O . MET A 1 183 ? 46.176 -5.793 -41.919 1.00 94.06 183 MET A O 1
ATOM 1425 N N . ILE A 1 184 ? 43.964 -5.988 -41.589 1.00 91.94 184 ILE A N 1
ATOM 1426 C CA . ILE A 1 184 ? 44.058 -6.256 -40.145 1.00 91.94 184 ILE A CA 1
ATOM 1427 C C . ILE A 1 184 ? 44.807 -7.570 -39.888 1.00 91.94 184 ILE A C 1
ATOM 1429 O O . ILE A 1 184 ? 45.672 -7.617 -39.011 1.00 91.94 184 ILE A O 1
ATOM 1433 N N . ASN A 1 185 ? 44.496 -8.621 -40.649 1.00 91.31 185 ASN A N 1
ATOM 1434 C CA . ASN A 1 185 ? 45.095 -9.949 -40.500 1.00 91.31 185 ASN A CA 1
ATOM 1435 C C . ASN A 1 185 ? 46.547 -10.004 -40.992 1.00 91.31 185 ASN A C 1
ATOM 1437 O O . ASN A 1 185 ? 47.350 -10.776 -40.466 1.00 91.31 185 ASN A O 1
ATOM 1441 N N . ALA A 1 186 ? 46.894 -9.188 -41.987 1.00 91.94 186 ALA A N 1
ATOM 1442 C CA . ALA A 1 186 ? 48.239 -9.092 -42.534 1.00 91.94 186 ALA A CA 1
ATOM 1443 C C . ALA A 1 186 ? 49.190 -8.262 -41.657 1.00 91.94 186 ALA A C 1
ATOM 1445 O O . ALA A 1 186 ? 50.405 -8.439 -41.747 1.00 91.94 186 ALA A O 1
ATOM 1446 N N . MET A 1 187 ? 48.684 -7.366 -40.803 1.00 91.69 187 MET A N 1
ATOM 1447 C CA . MET A 1 187 ? 49.530 -6.562 -39.918 1.00 91.69 187 MET A CA 1
ATOM 1448 C C . MET A 1 187 ? 50.280 -7.418 -38.880 1.00 91.69 187 MET A C 1
ATOM 1450 O O . MET A 1 187 ? 49.753 -8.404 -38.362 1.00 91.69 187 MET A O 1
ATOM 1454 N N . PRO A 1 188 ? 51.514 -7.031 -38.502 1.00 86.81 188 PRO A N 1
ATOM 1455 C CA . PRO A 1 188 ? 52.245 -7.729 -37.458 1.00 86.81 188 PRO A CA 1
ATOM 1456 C C . PRO A 1 188 ? 51.537 -7.561 -36.108 1.00 86.81 188 PRO A C 1
ATOM 1458 O O . PRO A 1 188 ? 50.999 -6.501 -35.783 1.00 86.81 188 PRO A O 1
ATOM 1461 N N . ASN A 1 189 ? 51.585 -8.599 -35.272 1.00 80.44 189 ASN A N 1
ATOM 1462 C CA . ASN A 1 189 ? 51.080 -8.499 -33.904 1.00 80.44 189 ASN A CA 1
ATOM 1463 C C . ASN A 1 189 ? 51.895 -7.482 -33.073 1.00 80.44 189 ASN A C 1
ATOM 1465 O O . ASN A 1 189 ? 52.944 -6.996 -33.496 1.00 80.44 189 ASN A O 1
ATOM 1469 N N . LYS A 1 190 ? 51.455 -7.198 -31.837 1.00 68.69 190 LYS A N 1
ATOM 1470 C CA . LYS A 1 190 ? 52.101 -6.243 -30.906 1.00 68.69 190 LYS A CA 1
ATOM 1471 C C . LYS A 1 190 ? 53.615 -6.466 -30.697 1.00 68.69 190 LYS A C 1
ATOM 1473 O O . LYS A 1 190 ? 54.307 -5.563 -30.242 1.00 68.69 190 LYS A O 1
ATOM 1478 N N . TRP A 1 191 ? 54.128 -7.651 -31.028 1.00 67.56 191 TRP A N 1
ATOM 1479 C CA . TRP A 1 191 ? 55.531 -8.046 -30.884 1.00 67.56 191 TRP A CA 1
ATOM 1480 C C . TRP A 1 191 ? 56.313 -8.029 -32.209 1.00 67.56 191 TRP A C 1
ATOM 1482 O O . TRP A 1 191 ? 57.440 -8.520 -32.257 1.00 67.56 191 TRP A O 1
ATOM 1492 N N . GLY A 1 192 ? 55.729 -7.492 -33.286 1.00 63.62 192 GLY A N 1
ATOM 1493 C CA . GLY A 1 192 ? 56.384 -7.309 -34.583 1.00 63.62 192 GLY A CA 1
ATOM 1494 C C . GLY A 1 192 ? 56.586 -8.595 -35.391 1.00 63.62 192 GLY A C 1
ATOM 1495 O O . GLY A 1 192 ? 57.292 -8.570 -36.396 1.00 63.62 192 GLY A O 1
ATOM 1496 N N . LYS A 1 193 ? 56.011 -9.729 -34.965 1.00 65.69 193 LYS A N 1
ATOM 1497 C CA . LYS A 1 193 ? 56.213 -11.036 -35.611 1.00 65.69 193 LYS A CA 1
ATOM 1498 C C . LYS A 1 193 ? 54.972 -11.473 -36.388 1.00 65.69 193 LYS A C 1
ATOM 1500 O O . LYS A 1 193 ? 53.863 -11.389 -35.869 1.00 65.69 193 LYS A O 1
ATOM 1505 N N . GLY A 1 194 ? 55.193 -12.020 -37.586 1.00 71.56 194 GLY A N 1
ATOM 1506 C CA . GLY A 1 194 ? 54.186 -12.786 -38.332 1.00 71.56 194 GLY A CA 1
ATOM 1507 C C . GLY A 1 194 ? 53.248 -11.994 -39.245 1.00 71.56 194 GLY A C 1
ATOM 1508 O O . GLY A 1 194 ? 52.204 -12.531 -39.587 1.00 71.56 194 GLY A O 1
ATOM 1509 N N . GLY A 1 195 ? 53.591 -10.759 -39.626 1.00 84.94 195 GLY A N 1
ATOM 1510 C CA . GLY A 1 195 ? 52.822 -10.011 -40.626 1.00 84.94 195 GLY A CA 1
ATOM 1511 C C . GLY A 1 195 ? 53.219 -10.350 -42.069 1.00 84.94 195 GLY A C 1
ATOM 1512 O O . GLY A 1 195 ? 54.341 -10.796 -42.326 1.00 84.94 195 GLY A O 1
ATOM 1513 N N . ASP A 1 196 ? 52.305 -10.098 -43.001 1.00 92.50 196 ASP A N 1
ATOM 1514 C CA . ASP A 1 196 ? 52.472 -10.280 -44.442 1.00 92.50 196 ASP A CA 1
ATOM 1515 C C . ASP A 1 196 ? 52.296 -8.936 -45.156 1.00 92.50 196 ASP A C 1
ATOM 1517 O O . ASP A 1 196 ? 51.195 -8.520 -45.515 1.00 92.50 196 ASP A O 1
ATOM 1521 N N . LYS A 1 197 ? 53.408 -8.224 -45.355 1.00 92.12 197 LYS A N 1
ATOM 1522 C CA . LYS A 1 197 ? 53.378 -6.908 -46.002 1.00 92.12 197 LYS A CA 1
ATOM 1523 C C . LYS A 1 197 ? 52.805 -6.970 -47.424 1.00 92.12 197 LYS A C 1
ATOM 1525 O O . LYS A 1 197 ? 52.151 -6.022 -47.837 1.00 92.12 197 LYS A O 1
ATOM 1530 N N . GLY A 1 198 ? 53.025 -8.071 -48.149 1.00 94.06 198 GLY A N 1
ATOM 1531 C CA . GLY A 1 198 ? 52.516 -8.234 -49.511 1.00 94.06 198 GLY A CA 1
ATOM 1532 C C . GLY A 1 198 ? 50.991 -8.224 -49.540 1.00 94.06 198 GLY A C 1
ATOM 1533 O O . GL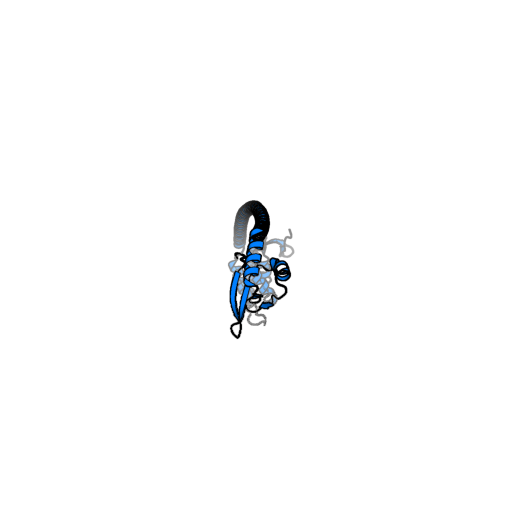Y A 1 198 ? 50.405 -7.416 -50.254 1.00 94.06 198 GLY A O 1
ATOM 1534 N N . LYS A 1 199 ? 50.360 -9.038 -48.683 1.00 93.25 199 LYS A N 1
ATOM 1535 C CA . LYS A 1 199 ? 48.894 -9.060 -48.534 1.00 93.25 199 LYS A CA 1
ATOM 1536 C C . LYS A 1 199 ? 48.327 -7.731 -48.055 1.00 93.25 199 LYS A C 1
ATOM 1538 O O . LYS A 1 199 ? 47.284 -7.300 -48.530 1.00 93.25 199 LYS A O 1
ATOM 1543 N N . PHE A 1 200 ? 49.024 -7.065 -47.134 1.00 95.19 200 PHE A N 1
ATOM 1544 C CA . PHE A 1 200 ? 48.618 -5.742 -46.673 1.00 95.19 200 PHE A CA 1
ATOM 1545 C C . PHE A 1 200 ? 48.615 -4.712 -47.810 1.00 95.19 200 PHE A C 1
ATOM 1547 O O . PHE A 1 200 ? 47.652 -3.963 -47.953 1.00 95.19 200 PHE A O 1
ATOM 1554 N N . ASP A 1 201 ? 49.686 -4.662 -48.607 1.00 94.94 201 ASP A N 1
ATOM 1555 C CA . ASP A 1 201 ? 49.816 -3.708 -49.710 1.00 94.94 201 ASP A CA 1
ATOM 1556 C C . ASP A 1 201 ? 48.804 -4.009 -50.838 1.00 94.94 201 ASP A C 1
ATOM 1558 O O . ASP A 1 201 ? 48.246 -3.075 -51.417 1.00 94.94 201 ASP A O 1
ATOM 1562 N N . GLU A 1 202 ? 48.509 -5.287 -51.102 1.00 95.25 202 GLU A N 1
ATOM 1563 C CA . GLU A 1 202 ? 47.478 -5.726 -52.055 1.00 95.25 202 GLU A CA 1
ATOM 1564 C C . GLU A 1 202 ? 46.074 -5.286 -51.618 1.00 95.25 202 GLU A C 1
ATOM 1566 O O . GLU A 1 202 ? 45.390 -4.574 -52.356 1.00 95.25 202 GLU A O 1
ATOM 1571 N N . ALA A 1 203 ? 45.678 -5.606 -50.385 1.00 94.88 203 ALA A N 1
ATOM 1572 C CA . ALA A 1 203 ? 44.388 -5.205 -49.835 1.00 94.88 203 ALA A CA 1
ATOM 1573 C C . ALA A 1 203 ? 44.247 -3.672 -49.755 1.00 94.88 203 ALA A C 1
ATOM 1575 O O . ALA A 1 203 ? 43.226 -3.097 -50.133 1.00 94.88 203 ALA A O 1
ATOM 1576 N N . LYS A 1 204 ? 45.320 -2.966 -49.382 1.00 95.38 204 LYS A N 1
ATOM 1577 C CA . LYS A 1 204 ? 45.358 -1.498 -49.396 1.00 95.38 204 LYS A CA 1
ATOM 1578 C C . LYS A 1 204 ? 45.182 -0.916 -50.802 1.00 95.38 204 LYS A C 1
ATOM 1580 O O . LYS A 1 204 ? 44.610 0.166 -50.947 1.00 95.38 204 LYS A O 1
ATOM 1585 N N . SER A 1 205 ? 45.674 -1.602 -51.834 1.00 95.38 205 SER A N 1
ATOM 1586 C CA . SER A 1 205 ? 45.486 -1.191 -53.227 1.00 95.38 205 SER A CA 1
ATOM 1587 C C . SER A 1 205 ? 44.019 -1.273 -53.649 1.00 95.38 205 SER A C 1
ATOM 1589 O O . SER A 1 205 ? 43.554 -0.367 -54.340 1.00 95.38 205 SER A O 1
ATOM 1591 N N . VAL A 1 206 ? 43.284 -2.300 -53.205 1.00 95.31 206 VAL A N 1
ATOM 1592 C CA . VAL A 1 206 ? 41.834 -2.427 -53.441 1.00 95.31 206 VAL A CA 1
ATOM 1593 C C . VAL A 1 206 ? 41.093 -1.235 -52.832 1.00 95.31 206 VAL A C 1
ATOM 1595 O O . VAL A 1 206 ? 40.386 -0.526 -53.541 1.00 95.31 206 VAL A O 1
ATOM 1598 N N . ILE A 1 207 ? 41.353 -0.919 -51.557 1.00 94.38 207 ILE A N 1
ATOM 1599 C CA . ILE A 1 207 ? 40.717 0.222 -50.869 1.00 94.38 207 ILE A CA 1
ATOM 1600 C C . ILE A 1 207 ? 41.014 1.551 -51.575 1.00 94.38 207 ILE A C 1
ATOM 1602 O O . ILE A 1 207 ? 40.132 2.397 -51.712 1.00 94.38 207 ILE A O 1
ATOM 1606 N N . ARG A 1 208 ? 42.251 1.753 -52.045 1.00 95.00 208 ARG A N 1
ATOM 1607 C CA . ARG A 1 208 ? 42.624 2.967 -52.788 1.00 95.00 208 ARG A CA 1
ATOM 1608 C C . ARG A 1 208 ? 41.888 3.085 -54.117 1.00 95.00 208 ARG A C 1
ATOM 1610 O O . ARG A 1 208 ? 41.456 4.184 -54.447 1.00 95.00 208 ARG A O 1
ATOM 1617 N N . ALA A 1 209 ? 41.738 1.982 -54.846 1.00 94.25 209 ALA A N 1
ATOM 1618 C CA . ALA A 1 209 ? 41.010 1.965 -56.109 1.00 94.25 209 ALA A CA 1
ATOM 1619 C C . ALA A 1 209 ? 39.524 2.298 -55.905 1.00 94.25 209 ALA A C 1
ATOM 1621 O O . ALA A 1 209 ? 38.978 3.123 -56.635 1.00 94.25 209 ALA A O 1
ATOM 1622 N N . GLU A 1 210 ? 38.886 1.721 -54.884 1.00 93.62 210 GLU A N 1
ATOM 1623 C CA . GLU A 1 210 ? 37.490 2.029 -54.551 1.00 93.62 210 GLU A CA 1
ATOM 1624 C C . GLU A 1 210 ? 37.311 3.476 -54.066 1.00 93.62 210 GLU A C 1
ATOM 1626 O O . GLU A 1 210 ? 36.405 4.176 -54.519 1.00 93.62 210 GLU A O 1
ATOM 1631 N N . ARG A 1 211 ? 38.225 3.984 -53.229 1.00 93.56 211 ARG A N 1
ATOM 1632 C CA . ARG A 1 211 ? 38.233 5.402 -52.837 1.00 93.56 211 ARG A CA 1
ATOM 1633 C C . ARG A 1 211 ? 38.376 6.327 -54.045 1.00 93.56 211 ARG A C 1
ATOM 1635 O O . ARG A 1 211 ? 37.717 7.356 -54.107 1.00 93.56 211 ARG A O 1
ATOM 1642 N N . GLU A 1 212 ? 39.210 5.979 -55.020 1.00 92.12 212 GLU A N 1
ATOM 1643 C CA . GLU A 1 212 ? 39.372 6.790 -56.228 1.00 92.12 212 GLU A CA 1
ATOM 1644 C C . GLU A 1 212 ? 38.087 6.835 -57.070 1.00 92.12 212 GLU A C 1
ATOM 1646 O O . GLU A 1 212 ? 37.743 7.892 -57.601 1.00 92.12 212 GLU A O 1
ATOM 1651 N N . LYS A 1 213 ? 37.334 5.727 -57.160 1.00 92.38 213 LYS A N 1
ATOM 1652 C CA . LYS A 1 213 ? 36.010 5.724 -57.808 1.00 92.38 213 LYS A CA 1
ATOM 1653 C C . LYS A 1 213 ? 35.051 6.696 -57.122 1.00 92.38 213 LYS A C 1
ATOM 1655 O O . LYS A 1 213 ? 34.379 7.459 -57.815 1.00 92.38 213 LYS A O 1
ATOM 1660 N N . LEU A 1 214 ? 35.034 6.702 -55.787 1.00 90.56 214 LEU A N 1
ATOM 1661 C CA . LEU A 1 214 ? 34.218 7.621 -54.992 1.00 90.56 214 LEU A CA 1
ATOM 1662 C C . LEU A 1 214 ? 34.652 9.085 -55.201 1.00 90.56 214 LEU A C 1
ATOM 1664 O O . LEU A 1 214 ? 33.817 9.933 -55.517 1.00 90.56 214 LEU A O 1
ATOM 1668 N N . ASN A 1 215 ? 35.960 9.363 -55.168 1.00 91.12 215 ASN A N 1
ATOM 1669 C CA . ASN A 1 215 ? 36.517 10.704 -55.392 1.00 91.12 215 ASN A CA 1
ATOM 1670 C C . ASN A 1 215 ? 36.178 11.258 -56.780 1.00 91.12 215 ASN A C 1
ATOM 1672 O O . ASN A 1 215 ? 35.864 12.439 -56.921 1.00 91.12 215 ASN A O 1
ATOM 1676 N N . ARG A 1 216 ? 36.174 10.413 -57.820 1.00 89.75 216 ARG A N 1
ATOM 1677 C CA . ARG A 1 216 ? 35.739 10.810 -59.173 1.00 89.75 216 ARG A CA 1
ATOM 1678 C C . ARG A 1 216 ? 34.263 11.204 -59.235 1.00 89.75 216 ARG A C 1
ATOM 1680 O O . ARG A 1 216 ? 33.892 11.972 -60.119 1.00 89.75 216 ARG A O 1
ATOM 1687 N N . ALA A 1 217 ? 33.442 10.717 -58.307 1.00 87.19 217 ALA A N 1
ATOM 1688 C CA . ALA A 1 217 ? 32.060 11.153 -58.130 1.00 87.19 217 ALA A CA 1
ATOM 1689 C C . ALA A 1 217 ? 31.931 12.437 -57.278 1.00 87.19 217 ALA A C 1
ATOM 1691 O O . ALA A 1 217 ? 30.816 12.893 -57.037 1.00 87.19 217 ALA A O 1
ATOM 1692 N N . GLY A 1 218 ? 33.048 13.038 -56.847 1.00 89.62 218 GLY A N 1
ATOM 1693 C CA . GLY A 1 218 ? 33.082 14.253 -56.024 1.00 89.62 218 GLY A CA 1
ATOM 1694 C C . GLY A 1 218 ? 32.859 14.005 -54.529 1.00 89.62 218 GLY A C 1
ATOM 1695 O O . GLY A 1 218 ? 32.572 14.944 -53.784 1.00 89.62 218 GLY A O 1
ATOM 1696 N N . LEU A 1 219 ? 32.967 12.751 -54.086 1.00 89.75 219 LEU A N 1
ATOM 1697 C CA . LEU A 1 219 ? 32.727 12.326 -52.709 1.00 89.75 219 LEU A CA 1
ATOM 1698 C C . LEU A 1 219 ? 33.953 11.601 -52.159 1.00 89.75 219 LEU A C 1
ATOM 1700 O O . LEU A 1 219 ? 34.679 10.956 -52.898 1.00 89.75 219 LEU A O 1
ATOM 1704 N N . ASP A 1 220 ? 34.166 11.662 -50.856 1.00 91.56 220 ASP A N 1
ATOM 1705 C CA . ASP A 1 220 ? 35.175 10.866 -50.159 1.00 91.56 220 ASP A CA 1
ATOM 1706 C C . ASP A 1 220 ? 34.592 10.384 -48.829 1.00 91.56 220 ASP A C 1
ATOM 1708 O O . ASP A 1 220 ? 33.602 10.927 -48.337 1.00 91.56 220 ASP A O 1
ATOM 1712 N N . SER A 1 221 ? 35.186 9.344 -48.256 1.00 91.62 221 SER A N 1
ATOM 1713 C CA . SER A 1 221 ? 34.734 8.717 -47.015 1.00 91.62 221 SER A CA 1
ATOM 1714 C C . SER A 1 221 ? 35.837 8.766 -45.973 1.00 91.62 221 SER A C 1
ATOM 1716 O O . SER A 1 221 ? 36.996 8.435 -46.250 1.00 91.62 221 SER A O 1
ATOM 1718 N N . TRP A 1 222 ? 35.476 9.127 -44.740 1.00 89.88 222 TRP A N 1
ATOM 1719 C CA . TRP A 1 222 ? 36.411 9.081 -43.617 1.00 89.88 222 TRP A CA 1
ATOM 1720 C C . TRP A 1 222 ? 36.949 7.672 -43.377 1.00 89.88 222 TRP A C 1
ATOM 1722 O O . TRP A 1 222 ? 38.153 7.505 -43.184 1.00 89.88 222 TRP A O 1
ATOM 1732 N N . GLY A 1 223 ? 36.083 6.656 -43.430 1.00 91.19 223 GLY A N 1
ATOM 1733 C CA . GLY A 1 223 ? 36.480 5.260 -43.266 1.00 91.19 223 GLY A CA 1
ATOM 1734 C C . GLY A 1 223 ? 37.445 4.794 -44.358 1.00 91.19 223 GLY A C 1
ATOM 1735 O O . GLY A 1 223 ? 38.482 4.206 -44.044 1.00 91.19 223 GLY A O 1
ATOM 1736 N N . LEU A 1 224 ? 37.151 5.111 -45.626 1.00 92.44 224 LEU A N 1
ATOM 1737 C CA . LEU A 1 224 ? 38.035 4.772 -46.749 1.00 92.44 224 LEU A CA 1
ATOM 1738 C C . LEU A 1 224 ? 39.366 5.518 -46.682 1.00 92.44 224 LEU A C 1
ATOM 1740 O O . LEU A 1 224 ? 40.404 4.937 -46.985 1.00 92.44 224 LEU A O 1
ATOM 1744 N N . THR A 1 225 ? 39.354 6.783 -46.268 1.00 92.75 225 THR A N 1
ATOM 1745 C CA . THR A 1 225 ? 40.564 7.593 -46.103 1.00 92.75 225 THR A CA 1
ATOM 1746 C C . THR A 1 225 ? 41.452 7.022 -45.001 1.00 92.75 225 THR A C 1
ATOM 1748 O O . THR A 1 225 ? 42.617 6.704 -45.254 1.00 92.75 225 THR A O 1
ATOM 1751 N N . ASP A 1 226 ? 40.907 6.795 -43.804 1.00 92.56 226 ASP A N 1
ATOM 1752 C CA . ASP A 1 226 ? 41.649 6.198 -42.689 1.00 92.56 226 ASP A CA 1
ATOM 1753 C C . ASP A 1 226 ? 42.259 4.841 -43.092 1.00 92.56 226 ASP A C 1
ATOM 1755 O O . ASP A 1 226 ? 43.436 4.574 -42.822 1.00 92.56 226 ASP A O 1
ATOM 1759 N N . ALA A 1 227 ? 41.497 4.007 -43.807 1.00 93.38 227 ALA A N 1
ATOM 1760 C CA . ALA A 1 227 ? 41.974 2.719 -44.297 1.00 93.38 227 ALA A CA 1
ATOM 1761 C C . ALA A 1 227 ? 43.049 2.858 -45.395 1.00 93.38 227 ALA A C 1
ATOM 1763 O O . ALA A 1 227 ? 44.108 2.231 -45.316 1.00 93.38 227 ALA A O 1
ATOM 1764 N N . ALA A 1 228 ? 42.857 3.746 -46.374 1.00 93.94 228 ALA A N 1
ATOM 1765 C CA . ALA A 1 228 ? 43.798 3.993 -47.470 1.00 93.94 228 ALA A CA 1
ATOM 1766 C C . ALA A 1 228 ? 45.147 4.578 -47.007 1.00 93.94 228 ALA A C 1
ATOM 1768 O O . ALA A 1 228 ? 46.159 4.440 -47.714 1.00 93.94 228 ALA A O 1
ATOM 1769 N N . TYR A 1 229 ? 45.189 5.206 -45.827 1.00 93.94 229 TYR A N 1
ATOM 1770 C CA . TYR A 1 229 ? 46.401 5.757 -45.212 1.00 93.94 229 TYR A CA 1
ATOM 1771 C C . TYR A 1 229 ? 46.939 4.938 -44.029 1.00 93.94 229 TYR A C 1
ATOM 1773 O O . TYR A 1 229 ? 48.002 5.275 -43.497 1.00 93.94 229 TYR A O 1
ATOM 1781 N N . ALA A 1 230 ? 46.305 3.814 -43.678 1.00 94.06 230 ALA A N 1
ATOM 1782 C CA . ALA A 1 230 ? 46.797 2.913 -42.641 1.00 94.06 230 ALA A CA 1
ATOM 1783 C C . ALA A 1 230 ? 48.238 2.444 -42.920 1.00 94.06 230 ALA A C 1
ATOM 1785 O O . ALA A 1 230 ? 48.646 2.194 -44.063 1.00 94.06 230 ALA A O 1
ATOM 1786 N N . ASN A 1 231 ? 49.037 2.331 -41.864 1.00 93.38 231 ASN A N 1
ATOM 1787 C CA . ASN A 1 231 ? 50.450 1.995 -41.916 1.00 93.38 231 ASN A CA 1
ATOM 1788 C C . ASN A 1 231 ? 50.685 0.603 -41.324 1.00 93.38 231 ASN A C 1
ATOM 1790 O O . ASN A 1 231 ? 50.493 0.377 -40.131 1.00 93.38 231 ASN A O 1
ATOM 1794 N N . TYR A 1 232 ? 51.197 -0.300 -42.161 1.00 92.44 232 TYR A N 1
ATOM 1795 C CA . TYR A 1 232 ? 51.579 -1.665 -41.795 1.00 92.44 232 TYR A CA 1
ATOM 1796 C C . TYR A 1 232 ? 52.437 -1.745 -40.519 1.00 92.44 232 TYR A C 1
ATOM 1798 O O . TYR A 1 232 ? 52.274 -2.646 -39.703 1.00 92.44 232 TYR A O 1
ATOM 1806 N N . ASN A 1 233 ? 53.341 -0.782 -40.315 1.00 90.69 233 ASN A N 1
ATOM 1807 C CA . ASN A 1 233 ? 54.263 -0.765 -39.177 1.00 90.69 233 ASN A CA 1
ATOM 1808 C C . ASN A 1 233 ? 53.663 -0.136 -37.904 1.00 90.69 233 ASN A C 1
ATOM 1810 O O . ASN A 1 233 ? 54.379 0.007 -36.912 1.00 90.69 233 ASN A O 1
ATOM 1814 N N . ARG A 1 234 ? 52.390 0.286 -37.920 1.00 89.75 234 ARG A N 1
ATOM 1815 C CA . ARG A 1 234 ? 51.700 0.940 -36.791 1.00 89.75 234 ARG A CA 1
ATOM 1816 C C . ARG A 1 234 ? 50.407 0.215 -36.388 1.00 89.75 234 ARG A C 1
ATOM 1818 O O . ARG A 1 234 ? 49.351 0.848 -36.298 1.00 89.75 234 ARG A O 1
ATOM 1825 N N . PRO A 1 235 ? 50.469 -1.099 -36.091 1.00 88.44 235 PRO A N 1
ATOM 1826 C CA . PRO A 1 235 ? 49.290 -1.866 -35.691 1.00 88.44 235 PRO A CA 1
ATOM 1827 C C . PRO A 1 235 ? 48.645 -1.345 -34.396 1.00 88.44 235 PRO A C 1
ATOM 1829 O O . PRO A 1 235 ? 47.441 -1.486 -34.209 1.00 88.44 235 PRO A O 1
ATOM 1832 N N . ASP A 1 236 ? 49.423 -0.700 -33.517 1.00 87.50 236 ASP A N 1
ATOM 1833 C CA . ASP A 1 236 ? 48.961 -0.056 -32.280 1.00 87.50 236 ASP A CA 1
ATOM 1834 C C . ASP A 1 236 ? 47.893 1.019 -32.521 1.00 87.50 236 ASP A C 1
ATOM 1836 O O . ASP A 1 236 ? 46.964 1.161 -31.726 1.00 87.50 236 ASP A O 1
ATOM 1840 N N . ARG A 1 237 ? 48.033 1.759 -33.622 1.00 88.00 237 ARG A N 1
ATOM 1841 C CA . ARG A 1 237 ? 47.165 2.874 -34.003 1.00 88.00 237 ARG A CA 1
ATOM 1842 C C . ARG A 1 237 ? 46.129 2.436 -35.035 1.00 88.00 237 ARG A C 1
ATOM 1844 O O . ARG A 1 237 ? 44.940 2.712 -34.877 1.00 88.00 237 ARG A O 1
ATOM 1851 N N . ASP A 1 238 ? 46.584 1.741 -36.074 1.00 92.12 238 ASP A N 1
ATOM 1852 C CA . ASP A 1 238 ? 45.818 1.597 -37.311 1.00 92.12 238 ASP A CA 1
ATOM 1853 C C . ASP A 1 238 ? 44.861 0.401 -37.293 1.00 92.12 238 ASP A C 1
ATOM 1855 O O . ASP A 1 238 ? 43.814 0.482 -37.923 1.00 92.12 238 ASP A O 1
ATOM 1859 N N . ILE A 1 239 ? 45.096 -0.644 -36.485 1.00 89.50 239 ILE A N 1
ATOM 1860 C CA . ILE A 1 239 ? 44.113 -1.738 -36.324 1.00 89.50 239 ILE A CA 1
ATOM 1861 C C . ILE A 1 239 ? 42.797 -1.209 -35.737 1.00 89.50 239 ILE A C 1
ATOM 1863 O O . ILE A 1 239 ? 41.716 -1.604 -36.167 1.00 89.50 239 ILE A O 1
ATOM 1867 N N . GLN A 1 240 ? 42.861 -0.300 -34.759 1.00 88.25 240 GLN A N 1
ATOM 1868 C CA . GLN A 1 240 ? 41.650 0.296 -34.185 1.00 88.25 240 GLN A CA 1
ATOM 1869 C C . GLN A 1 240 ? 40.971 1.280 -35.140 1.00 88.25 240 GLN A C 1
ATOM 1871 O O . GLN A 1 240 ? 39.759 1.458 -35.060 1.00 88.25 240 GLN A O 1
ATOM 1876 N N . ALA A 1 241 ? 41.729 1.964 -36.001 1.00 87.56 241 ALA A N 1
ATOM 1877 C CA . ALA A 1 241 ? 41.156 2.820 -37.038 1.00 87.56 241 ALA A CA 1
ATOM 1878 C C . ALA A 1 241 ? 40.428 1.975 -38.096 1.00 87.56 241 ALA A C 1
ATOM 1880 O O . ALA A 1 241 ? 39.256 2.220 -38.358 1.00 87.56 241 ALA A O 1
ATOM 1881 N N . LEU A 1 242 ? 41.071 0.909 -38.583 1.00 90.50 242 LEU A N 1
ATOM 1882 C CA . LEU A 1 242 ? 40.507 -0.042 -39.544 1.00 90.50 242 LEU A CA 1
ATOM 1883 C C . LEU A 1 242 ? 39.232 -0.720 -39.021 1.00 90.50 242 LEU A C 1
ATOM 1885 O O . LEU A 1 242 ? 38.217 -0.717 -39.703 1.00 90.50 242 LEU A O 1
ATOM 1889 N N . ARG A 1 243 ? 39.221 -1.201 -37.770 1.00 89.69 243 ARG A N 1
ATOM 1890 C CA . ARG A 1 243 ? 38.002 -1.775 -37.161 1.00 89.69 243 ARG A CA 1
ATOM 1891 C C . ARG A 1 243 ? 36.863 -0.767 -37.029 1.00 89.69 243 ARG A C 1
ATOM 1893 O O . ARG A 1 243 ? 35.699 -1.125 -37.152 1.00 89.69 243 ARG A O 1
ATOM 1900 N N . ARG A 1 244 ? 37.187 0.498 -36.749 1.00 86.88 244 ARG A N 1
ATOM 1901 C CA . ARG A 1 244 ? 36.178 1.563 -36.665 1.00 86.88 244 ARG A CA 1
ATOM 1902 C C . ARG A 1 244 ? 35.626 1.944 -38.034 1.00 86.88 244 ARG A C 1
ATOM 1904 O O . ARG A 1 244 ? 34.484 2.389 -38.082 1.00 86.88 244 ARG A O 1
ATOM 1911 N N . ALA A 1 245 ? 36.407 1.776 -39.103 1.00 84.56 245 ALA A N 1
ATOM 1912 C CA . ALA A 1 245 ? 35.950 2.026 -40.465 1.00 84.56 245 ALA A CA 1
ATOM 1913 C C . ALA A 1 245 ? 34.776 1.105 -40.843 1.00 84.56 245 ALA A C 1
ATOM 1915 O O . ALA A 1 245 ? 33.827 1.589 -41.450 1.00 84.56 245 ALA A O 1
ATOM 1916 N N . THR A 1 246 ? 34.788 -0.160 -40.403 1.00 79.00 246 THR A N 1
ATOM 1917 C CA . THR A 1 246 ? 33.727 -1.144 -40.694 1.00 79.00 246 THR A CA 1
ATOM 1918 C C . THR A 1 246 ? 32.609 -1.192 -39.643 1.00 79.00 246 THR A C 1
ATOM 1920 O O . THR A 1 246 ? 31.449 -1.356 -39.993 1.00 79.00 246 THR A O 1
ATOM 1923 N N . GLN A 1 247 ? 32.901 -1.006 -38.349 1.00 73.69 247 GLN A N 1
ATOM 1924 C CA . GLN A 1 247 ? 31.906 -1.241 -37.281 1.00 73.69 247 GLN A CA 1
ATOM 1925 C C . GLN A 1 247 ? 31.018 -0.040 -36.916 1.00 73.69 247 GLN A C 1
ATOM 1927 O O . GLN A 1 247 ? 29.936 -0.234 -36.370 1.00 73.69 247 GLN A O 1
ATOM 1932 N N . ASN A 1 248 ? 31.462 1.195 -37.171 1.00 63.12 248 ASN A N 1
ATOM 1933 C CA . ASN A 1 248 ? 30.801 2.412 -36.672 1.00 63.12 248 ASN A CA 1
ATOM 1934 C C . ASN A 1 248 ? 30.238 3.283 -37.801 1.00 63.12 248 ASN A C 1
ATOM 1936 O O . ASN A 1 248 ? 30.350 4.503 -37.715 1.00 63.12 248 ASN A O 1
ATOM 1940 N N . THR A 1 249 ? 29.764 2.671 -38.891 1.00 69.25 249 THR A N 1
ATOM 1941 C CA . THR A 1 249 ? 29.211 3.357 -40.082 1.00 69.25 249 THR A CA 1
ATOM 1942 C C . THR A 1 249 ? 30.127 4.403 -40.735 1.00 69.25 249 THR A C 1
ATOM 1944 O O . THR A 1 249 ? 29.715 5.064 -41.678 1.00 69.25 249 THR A O 1
ATOM 1947 N N . ARG A 1 250 ? 31.396 4.517 -40.316 1.00 80.00 250 ARG A N 1
ATOM 1948 C CA . ARG A 1 250 ? 32.369 5.499 -40.828 1.00 80.00 250 ARG A CA 1
ATOM 1949 C C . ARG A 1 250 ? 32.703 5.323 -42.302 1.00 80.00 250 ARG A C 1
ATOM 1951 O O . ARG A 1 250 ? 33.177 6.264 -42.932 1.00 80.00 250 ARG A O 1
ATOM 1958 N N . LEU A 1 251 ? 32.475 4.133 -42.849 1.00 83.62 251 LEU A N 1
ATOM 1959 C CA . LEU A 1 251 ? 32.526 3.901 -44.287 1.00 83.62 251 LEU A CA 1
ATOM 1960 C C . LEU A 1 251 ? 31.536 4.810 -45.038 1.00 83.62 251 LEU A C 1
ATOM 1962 O O . LEU A 1 251 ? 31.875 5.335 -46.094 1.00 83.62 251 LEU A O 1
ATOM 1966 N N . PHE A 1 252 ? 30.368 5.059 -44.447 1.00 84.62 252 PHE A N 1
ATOM 1967 C CA . PHE A 1 252 ? 29.290 5.878 -44.998 1.00 84.62 252 PHE A CA 1
ATOM 1968 C C . PHE A 1 252 ? 29.360 7.353 -44.558 1.00 84.62 252 PHE A C 1
ATOM 1970 O O . PHE A 1 252 ? 28.521 8.151 -44.973 1.00 84.62 252 PHE A O 1
ATOM 1977 N N . ASP A 1 253 ? 30.369 7.747 -43.767 1.00 86.88 253 ASP A N 1
ATOM 1978 C CA . ASP A 1 253 ? 30.614 9.147 -43.389 1.00 86.88 253 ASP A CA 1
ATOM 1979 C C . ASP A 1 253 ? 31.246 9.905 -44.566 1.00 86.88 253 ASP A C 1
ATOM 1981 O O . ASP A 1 253 ? 32.471 10.074 -44.657 1.00 86.88 253 ASP A O 1
ATOM 1985 N N . LEU A 1 254 ? 30.383 10.340 -45.482 1.00 86.94 254 LEU A N 1
ATOM 1986 C CA . LEU A 1 254 ? 30.755 11.017 -46.717 1.00 86.94 254 LEU A CA 1
ATOM 1987 C C . LEU A 1 254 ? 31.028 12.511 -46.516 1.00 86.94 254 LEU A C 1
ATOM 1989 O O . LEU A 1 254 ? 30.381 13.194 -45.722 1.00 86.94 254 LEU A O 1
ATOM 1993 N N . TYR A 1 255 ? 31.961 13.045 -47.296 1.00 87.38 255 TYR A N 1
ATOM 1994 C CA . TYR A 1 255 ? 32.156 14.481 -47.468 1.00 87.38 255 TYR A CA 1
ATOM 1995 C C . TYR A 1 255 ? 32.511 14.812 -48.915 1.00 87.38 255 TYR A C 1
ATOM 1997 O O . TYR A 1 255 ? 32.968 13.960 -49.674 1.00 87.38 255 TYR A O 1
ATOM 2005 N N . ARG A 1 256 ? 32.293 16.068 -49.301 1.00 89.62 256 ARG A N 1
ATOM 2006 C CA . ARG A 1 256 ? 32.556 16.543 -50.657 1.00 89.62 256 ARG A CA 1
ATOM 2007 C C . ARG A 1 256 ? 34.042 16.818 -50.871 1.00 89.62 256 ARG A C 1
ATOM 2009 O O . ARG A 1 256 ? 34.702 17.421 -50.018 1.00 89.62 256 ARG A O 1
ATOM 2016 N N . VAL A 1 257 ? 34.541 16.414 -52.032 1.00 88.94 257 VAL A N 1
ATOM 2017 C CA . VAL A 1 257 ? 35.907 16.696 -52.481 1.00 88.94 257 VAL A CA 1
ATOM 2018 C C . VAL A 1 257 ? 35.913 17.273 -53.890 1.00 88.94 257 VAL A C 1
ATOM 2020 O O . VAL A 1 257 ? 35.052 16.952 -54.708 1.00 88.94 257 VAL A O 1
ATOM 2023 N N . GLU A 1 258 ? 36.897 18.117 -54.182 1.00 88.50 258 GLU A N 1
ATOM 2024 C CA . GLU A 1 258 ? 37.117 18.699 -55.507 1.00 88.50 258 GLU A CA 1
ATOM 2025 C C . GLU A 1 258 ? 38.554 18.448 -55.962 1.00 88.50 258 GLU A C 1
ATOM 2027 O O . GLU A 1 258 ? 39.486 18.444 -55.161 1.00 88.50 258 GLU A O 1
ATOM 2032 N N . TRP A 1 259 ? 38.732 18.193 -57.259 1.00 87.56 259 TRP A N 1
ATOM 2033 C CA . TRP A 1 259 ? 40.058 17.990 -57.835 1.00 87.56 259 TRP A CA 1
ATOM 2034 C C . TRP A 1 259 ? 40.831 19.309 -57.843 1.00 87.56 259 TRP A C 1
ATOM 2036 O O . TRP A 1 259 ? 40.418 20.266 -58.504 1.00 87.56 259 TRP A O 1
ATOM 2046 N N . ASN A 1 260 ? 41.972 19.341 -57.163 1.00 86.38 260 ASN A N 1
ATOM 2047 C CA . ASN A 1 260 ? 42.894 20.458 -57.204 1.00 86.38 260 ASN A CA 1
ATOM 2048 C C . ASN A 1 260 ? 43.992 20.176 -58.240 1.00 86.38 260 ASN A C 1
ATOM 2050 O O . ASN A 1 260 ? 44.834 19.293 -58.079 1.00 86.38 260 ASN A O 1
ATOM 2054 N N . ALA A 1 261 ? 43.975 20.947 -59.329 1.00 81.44 261 ALA A N 1
ATOM 2055 C CA . ALA A 1 261 ? 44.925 20.797 -60.429 1.00 81.44 261 ALA A CA 1
ATOM 2056 C C . ALA A 1 261 ? 46.367 21.173 -60.052 1.00 81.44 261 ALA A C 1
ATOM 2058 O O . ALA A 1 261 ? 47.290 20.717 -60.721 1.00 81.44 261 ALA A O 1
ATOM 2059 N N . ASP A 1 262 ? 46.563 21.978 -59.004 1.00 80.06 262 ASP A N 1
ATOM 2060 C CA . ASP A 1 262 ? 47.891 22.419 -58.571 1.00 80.06 262 ASP A CA 1
ATOM 2061 C C . ASP A 1 262 ? 48.590 21.364 -57.704 1.00 80.06 262 ASP A C 1
ATOM 2063 O O . ASP A 1 262 ? 49.816 21.253 -57.730 1.00 80.06 262 ASP A O 1
ATOM 2067 N N . THR A 1 263 ? 47.821 20.592 -56.929 1.00 83.25 263 THR A N 1
ATOM 2068 C CA . THR A 1 263 ? 48.344 19.518 -56.067 1.00 83.25 263 THR A CA 1
ATOM 2069 C C . THR A 1 263 ? 48.216 18.132 -56.692 1.00 83.25 263 THR A C 1
ATOM 2071 O O . THR A 1 263 ? 48.827 17.198 -56.184 1.00 83.25 263 THR A O 1
ATOM 2074 N N . GLU A 1 264 ? 47.456 18.000 -57.785 1.00 83.00 264 GLU A N 1
ATOM 2075 C CA . GLU A 1 264 ? 47.053 16.716 -58.375 1.00 83.00 264 GLU A CA 1
ATOM 2076 C C . GLU A 1 264 ? 46.367 15.785 -57.350 1.00 83.00 264 GLU A C 1
ATOM 2078 O O . GLU A 1 264 ? 46.448 14.558 -57.436 1.00 83.00 264 GLU A O 1
ATOM 2083 N N . GLU A 1 265 ? 45.679 16.374 -56.367 1.00 81.44 265 GLU A N 1
ATOM 2084 C CA . GLU A 1 265 ? 44.973 15.668 -55.298 1.00 81.44 265 GLU A CA 1
ATOM 2085 C C . GLU A 1 265 ? 43.527 16.172 -55.151 1.00 81.44 265 GLU A C 1
ATOM 2087 O O . GLU A 1 265 ? 43.152 17.247 -55.620 1.00 81.44 265 GLU A O 1
ATOM 2092 N N . TYR A 1 266 ? 42.686 15.361 -54.508 1.00 81.69 266 TYR A N 1
ATOM 2093 C CA . TYR A 1 266 ? 41.321 15.743 -54.156 1.00 81.69 266 TYR A CA 1
ATOM 2094 C C . TYR A 1 266 ? 41.321 16.465 -52.807 1.00 81.69 266 TYR A C 1
ATOM 2096 O O . TYR A 1 266 ? 41.611 15.846 -51.781 1.00 81.69 266 TYR A O 1
ATOM 2104 N N . ASP A 1 267 ? 40.958 17.745 -52.810 1.00 81.56 267 ASP A N 1
ATOM 2105 C CA . ASP A 1 267 ? 40.878 18.566 -51.606 1.00 81.56 267 ASP A CA 1
ATOM 2106 C C . ASP A 1 267 ? 39.461 18.573 -51.033 1.00 81.56 267 ASP A C 1
ATOM 2108 O O . ASP A 1 267 ? 38.457 18.576 -51.751 1.00 81.56 267 ASP A O 1
ATOM 2112 N N . ARG A 1 268 ? 39.375 18.595 -49.702 1.00 84.38 268 ARG A N 1
ATOM 2113 C CA . ARG A 1 268 ? 38.102 18.677 -48.986 1.00 84.38 268 ARG A CA 1
ATOM 2114 C C . ARG A 1 268 ? 37.469 20.050 -49.174 1.00 84.38 268 ARG A C 1
ATOM 2116 O O . ARG A 1 268 ? 38.079 21.065 -48.837 1.00 84.38 268 ARG A O 1
ATOM 2123 N N . VAL A 1 269 ? 36.211 20.065 -49.603 1.00 80.94 269 VAL A N 1
ATOM 2124 C CA . VAL A 1 269 ? 35.410 21.290 -49.646 1.00 80.94 269 VAL A CA 1
ATOM 2125 C C . VAL A 1 269 ? 34.824 21.520 -48.255 1.00 80.94 269 VAL A C 1
ATOM 2127 O O . VAL A 1 269 ? 34.036 20.713 -47.763 1.00 80.94 269 VAL A O 1
ATOM 2130 N N . TYR A 1 270 ? 35.249 22.595 -47.593 1.00 69.94 270 TYR A N 1
ATOM 2131 C CA . TYR A 1 270 ? 34.614 23.059 -46.362 1.00 69.94 270 TYR A CA 1
ATOM 2132 C C . TYR A 1 270 ? 33.418 23.933 -46.750 1.00 69.94 270 TYR A C 1
ATOM 2134 O O . TYR A 1 270 ? 33.609 25.083 -47.144 1.00 69.94 270 TYR A O 1
ATOM 2142 N N . GLU A 1 271 ? 32.212 23.366 -46.687 1.00 54.56 271 GLU A N 1
ATOM 2143 C CA . GLU A 1 271 ? 30.955 24.132 -46.691 1.00 54.56 271 GLU A CA 1
ATOM 2144 C C . GLU A 1 271 ? 30.607 24.618 -45.276 1.00 54.56 271 GLU A C 1
ATOM 2146 O O . GLU A 1 271 ? 30.832 23.852 -44.306 1.00 54.56 271 GLU A O 1
#

Radius of gyration: 66.38 Å; Cα contacts (8 Å, |Δi|>4): 246; chains: 1; bounding box: 105×51×156 Å